Protein AF-A0A969N8W1-F1 (afdb_monomer)

Solvent-accessible surface area (backbone atoms only — not comparable to full-atom values): 10330 Å² total; per-residue (Å²): 102,73,72,53,52,55,49,48,54,51,52,49,52,57,48,51,51,51,50,54,51,52,25,49,54,48,42,40,61,77,66,66,54,75,95,69,57,68,66,59,51,62,75,38,42,70,62,53,44,57,53,50,72,72,50,62,84,93,51,41,67,53,55,43,29,53,51,48,17,65,75,68,73,48,68,60,38,60,60,56,54,70,47,82,83,42,50,51,57,54,52,50,52,50,49,53,54,42,64,70,42,75,55,50,73,51,74,47,78,54,68,59,46,76,75,49,62,77,52,89,42,73,57,91,45,34,35,32,46,75,36,54,33,63,53,61,75,76,48,91,80,85,87,51,77,42,59,48,68,81,61,64,66,59,52,54,51,52,52,53,51,51,51,52,53,51,51,61,66,44,50,63,61,67,70,74,110

Structure (mmCIF, N/CA/C/O backbone):
data_AF-A0A969N8W1-F1
#
_entry.id   AF-A0A969N8W1-F1
#
loop_
_atom_site.group_PDB
_atom_site.id
_atom_site.type_symbol
_atom_site.label_atom_id
_atom_site.label_alt_id
_atom_site.label_comp_id
_atom_site.label_asym_id
_atom_site.label_entity_id
_atom_site.label_seq_id
_atom_site.pdbx_PDB_ins_code
_atom_site.Cartn_x
_atom_site.Cartn_y
_atom_site.Cartn_z
_atom_site.occupancy
_atom_site.B_iso_or_equiv
_atom_site.auth_seq_id
_atom_site.auth_comp_id
_atom_site.auth_asym_id
_atom_site.auth_atom_id
_atom_site.pdbx_PDB_model_num
ATOM 1 N N . MET A 1 1 ? -4.214 3.441 -18.216 1.00 47.41 1 MET A N 1
ATOM 2 C CA . MET A 1 1 ? -3.677 4.090 -17.002 1.00 47.41 1 MET A CA 1
ATOM 3 C C . MET A 1 1 ? -4.773 4.473 -16.028 1.00 47.41 1 MET A C 1
ATOM 5 O O . MET A 1 1 ? -4.794 3.833 -14.996 1.00 47.41 1 MET A O 1
ATOM 9 N N . LYS A 1 2 ? -5.748 5.350 -16.347 1.00 48.66 2 LYS A N 1
ATOM 10 C CA . LYS A 1 2 ? -6.899 5.593 -15.437 1.00 48.66 2 LYS A CA 1
ATOM 11 C C . LYS A 1 2 ? -7.584 4.303 -14.967 1.00 48.66 2 LYS A C 1
ATOM 13 O O . LYS A 1 2 ? -7.832 4.141 -13.789 1.00 48.66 2 LYS A O 1
ATOM 18 N N . ASP A 1 3 ? -7.797 3.347 -15.871 1.00 60.81 3 ASP A N 1
ATOM 19 C CA . ASP A 1 3 ? -8.419 2.063 -15.516 1.00 60.81 3 ASP A CA 1
ATOM 20 C C . ASP A 1 3 ? -7.516 1.136 -14.670 1.00 60.81 3 ASP A C 1
ATOM 22 O O . ASP A 1 3 ? -8.023 0.289 -13.948 1.00 60.81 3 ASP A O 1
ATOM 26 N N . VAL A 1 4 ? -6.184 1.290 -14.733 1.00 60.34 4 VAL A N 1
ATOM 27 C CA . VAL A 1 4 ? -5.229 0.500 -13.927 1.00 60.34 4 VAL A CA 1
ATOM 28 C C . VAL A 1 4 ? -5.043 1.135 -12.548 1.00 60.34 4 VAL A C 1
ATOM 30 O O . VAL A 1 4 ? -5.135 0.413 -11.564 1.00 60.34 4 VAL A O 1
ATOM 33 N N . ASN A 1 5 ? -4.909 2.466 -12.467 1.00 65.25 5 ASN A N 1
ATOM 34 C CA . ASN A 1 5 ? -4.918 3.191 -11.191 1.00 65.25 5 ASN A CA 1
ATOM 35 C C . ASN A 1 5 ? -6.215 2.954 -10.430 1.00 65.25 5 ASN A C 1
ATOM 37 O O . ASN A 1 5 ? -6.167 2.574 -9.273 1.00 65.25 5 ASN A O 1
ATOM 41 N N . ASN A 1 6 ? -7.369 3.056 -11.093 1.00 76.94 6 ASN A N 1
ATOM 42 C CA . ASN A 1 6 ? -8.652 2.808 -10.436 1.00 76.94 6 ASN A CA 1
ATOM 43 C C . ASN A 1 6 ? -8.775 1.364 -9.919 1.00 76.94 6 ASN A C 1
ATOM 45 O O . ASN A 1 6 ? -9.428 1.119 -8.908 1.00 76.94 6 ASN A O 1
ATOM 49 N N . LYS A 1 7 ? -8.172 0.390 -10.615 1.00 81.50 7 LYS A N 1
ATOM 50 C CA . LYS A 1 7 ? -8.130 -1.005 -10.154 1.00 81.50 7 LYS A CA 1
ATOM 51 C C . LYS A 1 7 ? -7.194 -1.176 -8.965 1.00 81.50 7 LYS A C 1
ATOM 53 O O . LYS A 1 7 ? -7.550 -1.914 -8.054 1.00 81.50 7 LYS A O 1
ATOM 58 N N . PHE A 1 8 ? -6.041 -0.511 -8.976 1.00 80.94 8 PHE A N 1
ATOM 59 C CA . PHE A 1 8 ? -5.108 -0.520 -7.856 1.00 80.94 8 PHE A CA 1
ATOM 60 C C . PHE A 1 8 ? -5.703 0.159 -6.626 1.00 80.94 8 PHE A C 1
ATOM 62 O O . PHE A 1 8 ? -5.726 -0.460 -5.576 1.00 80.94 8 PHE A O 1
ATOM 69 N N . GLU A 1 9 ? -6.240 1.371 -6.763 1.00 81.62 9 GLU A N 1
ATOM 70 C CA . GLU A 1 9 ? -6.881 2.116 -5.676 1.00 81.62 9 GLU A CA 1
ATOM 71 C C . GLU A 1 9 ? -7.983 1.284 -5.027 1.00 81.62 9 GLU A C 1
ATOM 73 O O . GLU A 1 9 ? -7.984 1.106 -3.814 1.00 81.62 9 GLU A O 1
ATOM 78 N N . LYS A 1 10 ? -8.858 0.683 -5.841 1.00 87.75 10 LYS A N 1
ATOM 79 C CA . LYS A 1 10 ? -9.916 -0.190 -5.335 1.00 87.75 10 LYS A CA 1
ATOM 80 C C . LYS A 1 10 ? -9.366 -1.438 -4.642 1.00 87.75 10 LYS A C 1
ATOM 82 O O . LYS A 1 10 ? -9.812 -1.777 -3.555 1.00 87.75 10 LYS A O 1
ATOM 87 N N . TRP A 1 11 ? -8.411 -2.130 -5.266 1.00 87.81 11 TRP A N 1
ATOM 88 C CA . TRP A 1 11 ? -7.769 -3.296 -4.654 1.00 87.81 11 TRP A CA 1
ATOM 89 C C . TRP A 1 11 ? -7.101 -2.922 -3.327 1.00 87.81 11 TRP A C 1
ATOM 91 O O . TRP A 1 11 ? -7.237 -3.647 -2.349 1.00 87.81 11 TRP A O 1
ATOM 101 N N . PHE A 1 12 ? -6.409 -1.788 -3.275 1.00 85.12 12 PHE A N 1
ATOM 102 C CA . PHE A 1 12 ? -5.711 -1.315 -2.091 1.00 85.12 12 PHE A CA 1
ATOM 103 C C . PHE A 1 12 ? -6.694 -0.948 -0.979 1.00 85.12 12 PHE A C 1
ATOM 105 O O . PHE A 1 12 ? -6.490 -1.370 0.152 1.00 85.12 12 PHE A O 1
ATOM 112 N N . GLU A 1 13 ? -7.789 -0.253 -1.295 1.00 84.75 13 GLU A N 1
ATOM 113 C CA . GLU A 1 13 ? -8.867 0.052 -0.347 1.00 84.75 13 GLU A CA 1
ATOM 114 C C . GLU A 1 13 ? -9.500 -1.229 0.225 1.00 84.75 13 GLU A C 1
ATOM 116 O O . GLU A 1 13 ? -9.642 -1.360 1.442 1.00 84.75 13 GLU A O 1
ATOM 121 N N . ASP A 1 14 ? -9.802 -2.210 -0.634 1.00 88.19 14 ASP A N 1
ATOM 122 C CA . ASP A 1 14 ? -10.362 -3.500 -0.217 1.00 88.19 14 ASP A CA 1
ATOM 123 C C . ASP A 1 14 ? -9.399 -4.259 0.724 1.00 88.19 14 ASP A C 1
ATOM 125 O O . ASP A 1 14 ? -9.830 -4.824 1.732 1.00 88.19 14 ASP A O 1
ATOM 129 N N . ASN A 1 15 ? -8.089 -4.244 0.440 1.00 88.62 15 ASN A N 1
ATOM 130 C CA . ASN A 1 15 ? -7.081 -4.886 1.295 1.00 88.62 15 ASN A CA 1
ATOM 131 C C . ASN A 1 15 ? -6.835 -4.110 2.594 1.00 88.62 15 ASN A C 1
ATOM 133 O O . ASN A 1 15 ? -6.688 -4.728 3.644 1.00 88.62 15 ASN A O 1
ATOM 137 N N . LEU A 1 16 ? -6.821 -2.775 2.552 1.00 86.19 16 LEU A N 1
ATOM 138 C CA . LEU A 1 16 ? -6.701 -1.940 3.747 1.00 86.19 16 LEU A CA 1
ATOM 139 C C . LEU A 1 16 ? -7.835 -2.221 4.729 1.00 86.19 16 LEU A C 1
ATOM 141 O O . LEU A 1 16 ? -7.591 -2.365 5.925 1.00 86.19 16 LEU A O 1
ATOM 145 N N . LYS A 1 17 ? -9.069 -2.324 4.228 1.00 87.94 17 LYS A N 1
ATOM 146 C CA . LYS A 1 17 ? -10.225 -2.678 5.048 1.00 87.94 17 LYS A CA 1
ATOM 147 C C . LYS A 1 17 ? -10.027 -4.024 5.744 1.00 87.94 17 LYS A C 1
ATOM 149 O O . LYS A 1 17 ? -10.275 -4.117 6.944 1.00 87.94 17 LYS A O 1
ATOM 154 N N . GLU A 1 18 ? -9.596 -5.048 5.012 1.00 90.19 18 GLU A N 1
ATOM 155 C CA . GLU A 1 18 ? -9.354 -6.375 5.589 1.00 90.19 18 GLU A CA 1
ATOM 156 C C . GLU A 1 18 ? -8.247 -6.331 6.652 1.00 90.19 18 GLU A C 1
ATOM 158 O O . GLU A 1 18 ? -8.427 -6.850 7.752 1.00 90.19 18 GLU A O 1
ATOM 163 N N . GLU A 1 19 ? -7.141 -5.641 6.375 1.00 89.56 19 GLU A N 1
ATOM 164 C CA . GLU A 1 19 ? -6.007 -5.533 7.297 1.00 89.56 19 GLU A CA 1
ATOM 165 C C . GLU A 1 19 ? -6.379 -4.788 8.593 1.00 89.56 19 GLU A C 1
ATOM 167 O O . GLU A 1 19 ? -5.990 -5.190 9.691 1.00 89.56 19 GLU A O 1
ATOM 172 N N . VAL A 1 20 ? -7.220 -3.750 8.505 1.00 89.06 20 VAL A N 1
ATOM 173 C CA . VAL A 1 20 ? -7.780 -3.071 9.687 1.00 89.06 20 VAL A CA 1
ATOM 174 C C . VAL A 1 20 ? -8.612 -4.036 10.541 1.00 89.06 20 VAL A C 1
ATOM 176 O O . VAL A 1 20 ? -8.523 -4.017 11.766 1.00 89.06 20 VAL A O 1
ATOM 179 N N . ILE A 1 21 ? -9.404 -4.919 9.931 1.00 91.88 21 ILE A N 1
ATOM 180 C CA . ILE A 1 21 ? -10.186 -5.907 10.689 1.00 91.88 21 ILE A CA 1
ATOM 181 C C . ILE A 1 21 ? -9.286 -6.974 11.312 1.00 91.88 21 ILE A C 1
ATOM 183 O O . ILE A 1 21 ? -9.498 -7.338 12.469 1.00 91.88 21 ILE A O 1
ATOM 187 N N . LEU A 1 22 ? -8.267 -7.446 10.593 1.00 92.31 22 LEU A N 1
ATOM 188 C CA . LEU A 1 22 ? -7.307 -8.426 11.106 1.00 92.31 22 LEU A CA 1
ATOM 189 C C . LEU A 1 22 ? -6.494 -7.881 12.285 1.00 92.31 22 LEU A C 1
ATOM 191 O O . LEU A 1 22 ? -6.298 -8.593 13.271 1.00 92.31 22 LEU A O 1
ATOM 195 N N . THR A 1 23 ? -6.060 -6.622 12.216 1.00 91.50 23 THR A N 1
ATOM 196 C CA . THR A 1 23 ? -5.348 -5.963 13.321 1.00 91.50 23 THR A CA 1
ATOM 197 C C . THR A 1 23 ? -6.240 -5.823 14.555 1.00 91.50 23 THR A C 1
ATOM 199 O O . THR A 1 23 ? -5.818 -6.209 15.643 1.00 91.50 23 THR A O 1
ATOM 202 N N . ILE A 1 24 ? -7.505 -5.413 14.394 1.00 91.06 24 ILE A N 1
ATOM 203 C CA . ILE A 1 24 ? -8.482 -5.370 15.498 1.00 91.06 24 ILE A CA 1
ATOM 204 C C . ILE A 1 24 ? -8.755 -6.773 16.065 1.00 91.06 24 ILE A C 1
ATOM 206 O O . ILE A 1 24 ? -8.829 -6.947 17.281 1.00 91.06 24 ILE A O 1
ATOM 210 N N . GLU A 1 25 ? -8.890 -7.795 15.215 1.00 92.44 25 GLU A N 1
ATOM 211 C CA . GLU A 1 25 ? -9.074 -9.188 15.645 1.00 92.44 25 GLU A CA 1
ATOM 212 C C . GLU A 1 25 ? -7.891 -9.666 16.500 1.00 92.44 25 GLU A C 1
ATOM 214 O O . GLU A 1 25 ? -8.079 -10.340 17.518 1.00 92.44 25 GLU A O 1
ATOM 219 N N . LYS A 1 26 ? -6.671 -9.304 16.099 1.00 92.06 26 LYS A N 1
ATOM 220 C CA . LYS A 1 26 ? -5.453 -9.618 16.843 1.00 92.06 26 LYS A CA 1
ATOM 221 C C . LYS A 1 26 ? -5.405 -8.866 18.174 1.00 92.06 26 LYS A C 1
ATOM 223 O O . LYS A 1 26 ? -5.181 -9.496 19.202 1.00 92.06 26 LYS A O 1
ATOM 228 N N . ASP A 1 27 ? -5.748 -7.581 18.186 1.00 91.12 27 ASP A N 1
ATOM 229 C CA . ASP A 1 27 ? -5.836 -6.785 19.412 1.00 91.12 27 ASP A CA 1
ATOM 230 C C . ASP A 1 27 ? -6.878 -7.344 20.405 1.00 91.12 27 ASP A C 1
ATOM 232 O O . ASP A 1 27 ? -6.614 -7.399 21.609 1.00 91.12 27 ASP A O 1
ATOM 236 N N . ILE A 1 28 ? -8.032 -7.829 19.929 1.00 89.88 28 ILE A N 1
ATOM 237 C CA . ILE A 1 28 ? -9.049 -8.519 20.750 1.00 89.88 28 ILE A CA 1
ATOM 238 C C . ILE A 1 28 ? -8.466 -9.777 21.407 1.00 89.88 28 ILE A C 1
ATOM 240 O O . ILE A 1 28 ? -8.673 -9.998 22.606 1.00 89.88 28 ILE A O 1
ATOM 244 N N . LYS A 1 29 ? -7.741 -10.594 20.631 1.00 88.12 29 LYS A N 1
ATOM 245 C CA . LYS A 1 29 ? -7.118 -11.841 21.101 1.00 88.12 29 LYS A CA 1
ATOM 246 C C . LYS A 1 29 ? -6.020 -11.569 22.124 1.00 88.12 29 LYS A C 1
ATOM 248 O O . LYS A 1 29 ? -6.044 -12.158 23.203 1.00 88.12 29 LYS A O 1
ATOM 253 N N . ASP A 1 30 ? -5.109 -10.654 21.815 1.00 88.81 30 ASP A N 1
ATOM 254 C CA . ASP A 1 30 ? -3.940 -10.360 22.647 1.00 88.81 30 ASP A CA 1
ATOM 255 C C . ASP A 1 30 ? -4.338 -9.713 23.985 1.00 88.81 30 ASP A C 1
ATOM 257 O O . ASP A 1 30 ? -3.693 -9.938 25.011 1.00 88.81 30 ASP A O 1
ATOM 261 N N . ASN A 1 31 ? -5.455 -8.978 24.011 1.00 84.62 31 ASN A N 1
ATOM 262 C CA . ASN A 1 31 ? -5.963 -8.309 25.211 1.00 84.62 31 ASN A CA 1
ATOM 263 C C . ASN A 1 31 ? -7.092 -9.071 25.932 1.00 84.62 31 ASN A C 1
ATOM 265 O O . ASN A 1 31 ? -7.655 -8.547 26.894 1.00 84.62 31 ASN A O 1
ATOM 269 N N . ASN A 1 32 ? -7.407 -10.306 25.518 1.00 83.19 32 ASN A N 1
ATOM 270 C CA . ASN A 1 32 ? -8.445 -11.157 26.120 1.00 83.19 32 ASN A CA 1
ATOM 271 C C . ASN A 1 32 ? -9.807 -10.453 26.286 1.00 83.19 32 ASN A C 1
ATOM 273 O O . ASN A 1 32 ? -10.449 -10.562 27.336 1.00 83.19 32 ASN A O 1
ATOM 277 N N . VAL A 1 33 ? -10.248 -9.710 25.270 1.00 82.00 33 VAL A N 1
ATOM 278 C CA . VAL A 1 33 ? -11.560 -9.051 25.297 1.00 82.00 33 VAL A CA 1
ATOM 279 C C . VAL A 1 33 ? -12.672 -10.102 25.320 1.00 82.00 33 VAL A C 1
ATOM 281 O O . VAL A 1 33 ? -12.698 -11.022 24.504 1.00 82.00 33 VAL A O 1
ATOM 284 N N . VAL A 1 34 ? -13.595 -9.975 26.277 1.00 79.25 34 VAL A N 1
ATOM 285 C CA . VAL A 1 34 ? -14.664 -10.957 26.510 1.00 79.25 34 VAL A CA 1
ATOM 286 C C . VAL A 1 34 ? -15.982 -10.456 25.926 1.00 79.25 34 VAL A C 1
ATOM 288 O O . VAL A 1 34 ? -16.303 -9.275 26.017 1.00 79.25 34 VAL A O 1
ATOM 291 N N . GLY A 1 35 ? -16.783 -11.370 25.374 1.00 76.81 35 GLY A N 1
ATOM 292 C CA . GLY A 1 35 ? -18.149 -11.068 24.931 1.00 76.81 35 GLY A CA 1
ATOM 293 C C . GLY A 1 35 ? -18.256 -10.509 23.513 1.00 76.81 35 GLY A C 1
ATOM 294 O O . GLY A 1 35 ? -19.315 -10.008 23.153 1.00 76.81 35 GLY A O 1
ATOM 295 N N . ILE A 1 36 ? -17.189 -10.613 22.717 1.00 81.44 36 ILE A N 1
ATOM 296 C CA . ILE A 1 36 ? -17.171 -10.211 21.308 1.00 81.44 36 ILE A CA 1
ATOM 297 C C . ILE A 1 36 ? -16.862 -11.436 20.455 1.00 81.44 36 ILE A C 1
ATOM 299 O O . ILE A 1 36 ? -15.798 -12.039 20.601 1.00 81.44 36 ILE A O 1
ATOM 303 N N . ASP A 1 37 ? -17.791 -11.811 19.575 1.00 83.94 37 ASP A N 1
ATOM 304 C CA . ASP A 1 37 ? -17.539 -12.826 18.554 1.00 83.94 37 ASP A CA 1
ATOM 305 C C . ASP A 1 37 ? -16.782 -12.189 17.376 1.00 83.94 37 ASP A C 1
ATOM 307 O O . ASP A 1 37 ? -17.159 -11.141 16.849 1.00 83.94 37 ASP A O 1
ATOM 311 N N . ILE A 1 38 ? -15.715 -12.848 16.926 1.00 84.62 38 ILE A N 1
ATOM 312 C CA . ILE A 1 38 ? -14.956 -12.460 15.731 1.00 84.62 38 ILE A CA 1
ATOM 313 C C . ILE A 1 38 ? -15.856 -12.490 14.486 1.00 84.62 38 ILE A C 1
ATOM 315 O O . ILE A 1 38 ? -15.676 -11.687 13.569 1.00 84.62 38 ILE A O 1
ATOM 319 N N . ASN A 1 39 ? -16.852 -13.378 14.442 1.00 87.50 39 ASN A N 1
ATOM 320 C CA . ASN A 1 39 ? -17.812 -13.402 13.340 1.00 87.50 39 ASN A CA 1
ATOM 321 C C . ASN A 1 39 ? -18.667 -12.130 13.309 1.00 87.50 39 ASN A C 1
ATOM 323 O O . ASN A 1 39 ? -18.908 -11.593 12.227 1.00 87.50 39 ASN A O 1
ATOM 327 N N . ASP A 1 40 ? -19.057 -11.607 14.474 1.00 86.81 40 ASP A N 1
ATOM 328 C CA . ASP A 1 40 ? -19.798 -10.347 14.579 1.00 86.81 40 ASP A CA 1
ATOM 329 C C . ASP A 1 40 ? -18.920 -9.152 14.186 1.00 86.81 40 ASP A C 1
ATOM 331 O O . ASP A 1 40 ? -19.399 -8.222 13.530 1.00 86.81 40 ASP A O 1
ATOM 335 N N . LEU A 1 41 ? -17.620 -9.195 14.510 1.00 88.38 41 LEU A N 1
ATOM 336 C CA . LEU A 1 41 ? -16.636 -8.220 14.029 1.00 88.38 41 LEU A CA 1
ATOM 337 C C . LEU A 1 41 ? -16.602 -8.179 12.497 1.00 88.38 41 LEU A C 1
ATOM 339 O O . LEU A 1 41 ? -16.776 -7.118 11.896 1.00 88.38 41 LEU A O 1
ATOM 343 N N . ARG A 1 42 ? -16.443 -9.343 11.861 1.00 89.88 42 ARG A N 1
ATOM 344 C CA . ARG A 1 42 ? -16.376 -9.463 10.397 1.00 89.88 42 ARG A CA 1
ATOM 345 C C . ARG A 1 42 ? -17.696 -9.094 9.722 1.00 89.88 42 ARG A C 1
ATOM 347 O O . ARG A 1 42 ? -17.681 -8.433 8.687 1.00 89.88 42 ARG A O 1
ATOM 354 N N . ALA A 1 43 ? -18.834 -9.445 10.319 1.00 90.31 43 ALA A N 1
ATOM 355 C CA . ALA A 1 43 ? -20.153 -9.060 9.817 1.00 90.31 43 ALA A CA 1
ATOM 356 C C . ALA A 1 43 ? -20.362 -7.534 9.807 1.00 90.31 43 ALA A C 1
ATOM 358 O O . ALA A 1 43 ? -21.105 -7.019 8.973 1.00 90.31 43 ALA A O 1
ATOM 359 N N . ASN A 1 44 ? -19.676 -6.807 10.694 1.00 89.19 44 ASN A N 1
ATOM 360 C CA . ASN A 1 44 ? -19.729 -5.349 10.787 1.00 89.19 44 ASN A CA 1
ATOM 361 C C . ASN A 1 44 ? -18.539 -4.641 10.115 1.00 89.19 44 ASN A C 1
ATOM 363 O O . ASN A 1 44 ? -18.411 -3.423 10.254 1.00 89.19 44 ASN A O 1
ATOM 367 N N . ALA A 1 45 ? -17.696 -5.353 9.357 1.00 88.31 45 ALA A N 1
ATOM 368 C CA . ALA A 1 45 ? -16.455 -4.817 8.792 1.00 88.31 45 ALA A CA 1
ATOM 369 C C . ALA A 1 45 ? -16.646 -3.528 7.971 1.00 88.31 45 ALA A C 1
ATOM 371 O O . ALA A 1 45 ? -15.873 -2.584 8.109 1.00 88.31 45 ALA A O 1
ATOM 372 N N . ASP A 1 46 ? -17.694 -3.452 7.142 1.00 87.94 46 ASP A N 1
ATOM 373 C CA . ASP A 1 46 ? -18.023 -2.245 6.364 1.00 87.94 46 ASP A CA 1
ATOM 374 C C . ASP A 1 46 ? -18.364 -1.040 7.240 1.00 87.94 46 ASP A C 1
ATOM 376 O O . ASP A 1 46 ? -17.929 0.081 6.969 1.00 87.94 46 ASP A O 1
ATOM 380 N N . THR A 1 47 ? -19.160 -1.264 8.283 1.00 87.94 47 THR A N 1
ATOM 381 C CA . THR A 1 47 ? -19.568 -0.218 9.224 1.00 87.94 47 THR A CA 1
ATOM 382 C C . THR A 1 47 ? -18.368 0.273 10.021 1.00 87.94 47 THR A C 1
ATOM 384 O O . THR A 1 47 ? -18.187 1.481 10.162 1.00 87.94 47 THR A O 1
ATOM 387 N N . ILE A 1 48 ? -17.531 -0.655 10.492 1.00 87.56 48 ILE A N 1
ATOM 388 C CA . ILE A 1 48 ? -16.298 -0.363 11.227 1.00 87.56 48 ILE A CA 1
ATOM 389 C C . ILE A 1 48 ? -15.365 0.477 10.354 1.00 87.56 48 ILE A C 1
ATOM 391 O O . ILE A 1 48 ? -14.995 1.578 10.751 1.00 87.56 48 ILE A O 1
ATOM 395 N N . TYR A 1 49 ? -15.054 0.015 9.141 1.00 84.75 49 TYR A N 1
ATOM 396 C CA . TYR A 1 49 ? -14.126 0.706 8.248 1.00 84.75 49 TYR A CA 1
ATOM 397 C C . TYR A 1 49 ? -14.586 2.122 7.901 1.00 84.75 49 TYR A C 1
ATOM 399 O O . TYR A 1 49 ? -13.826 3.067 8.077 1.00 84.75 49 TYR A O 1
ATOM 407 N N . LYS A 1 50 ? -15.854 2.306 7.506 1.00 85.38 50 LYS A N 1
ATOM 408 C CA . LYS A 1 50 ? -16.405 3.644 7.214 1.00 85.38 50 LYS A CA 1
ATOM 409 C C . LYS A 1 50 ? -16.300 4.589 8.401 1.00 85.38 50 LYS A C 1
ATOM 411 O O . LYS A 1 50 ? -16.068 5.785 8.233 1.00 85.38 50 LYS A O 1
ATOM 416 N N . ARG A 1 51 ? -16.508 4.059 9.606 1.00 81.62 51 ARG A N 1
ATOM 417 C CA . ARG A 1 51 ? -16.413 4.841 10.831 1.00 81.62 51 ARG A CA 1
ATOM 418 C C . ARG A 1 51 ? -14.980 5.285 11.063 1.00 81.62 51 ARG A C 1
ATOM 420 O O . ARG A 1 51 ? -14.774 6.470 11.280 1.00 81.62 51 ARG A O 1
ATOM 427 N N . ILE A 1 52 ? -14.021 4.374 10.917 1.00 79.88 52 ILE A N 1
ATOM 428 C CA . ILE A 1 52 ? -12.586 4.639 11.069 1.00 79.88 52 ILE A CA 1
ATOM 429 C C . ILE A 1 52 ? -12.070 5.624 10.014 1.00 79.88 52 ILE A C 1
ATOM 431 O O . ILE A 1 52 ? -11.382 6.579 10.365 1.00 79.88 52 ILE A O 1
ATOM 435 N N . ASP A 1 53 ? -12.443 5.444 8.748 1.00 76.69 53 ASP A N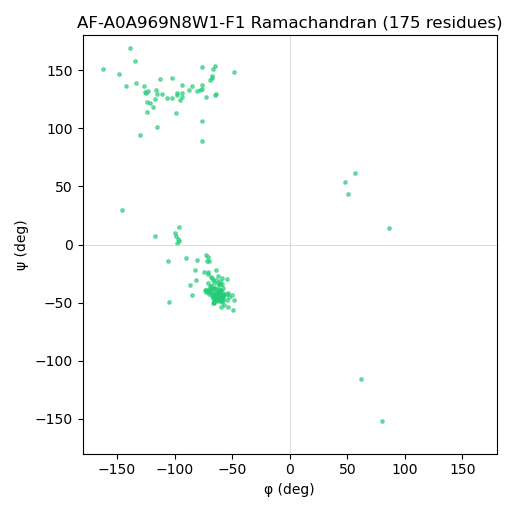 1
ATOM 436 C CA . ASP A 1 53 ? -12.039 6.320 7.641 1.00 76.69 53 ASP A CA 1
ATOM 437 C C . ASP A 1 53 ? -12.513 7.771 7.850 1.00 76.69 53 ASP A C 1
ATOM 439 O O . ASP A 1 53 ? -11.800 8.731 7.559 1.00 76.69 53 ASP A O 1
ATOM 443 N N . SER A 1 54 ? -13.680 7.948 8.480 1.00 71.00 54 SER A N 1
ATOM 444 C CA . SER A 1 54 ? -14.209 9.270 8.833 1.00 71.00 54 SER A CA 1
ATOM 445 C C . SER A 1 54 ? -13.485 9.968 9.999 1.00 71.00 54 SER A C 1
ATOM 447 O O . SER A 1 54 ? -13.741 11.148 10.260 1.00 71.00 54 SER A O 1
ATOM 449 N N . LEU A 1 55 ? -12.586 9.277 10.714 1.00 68.12 55 LEU A N 1
ATOM 450 C CA . LEU A 1 55 ? -11.877 9.821 11.875 1.00 68.12 55 LEU A CA 1
ATOM 451 C C . LEU A 1 55 ? -10.626 10.611 11.469 1.00 68.12 55 LEU A C 1
ATOM 453 O O . LEU A 1 55 ? -9.794 10.183 10.661 1.00 68.12 55 LEU A O 1
ATOM 457 N N . SER A 1 56 ? -10.443 11.768 12.110 1.00 57.66 56 SER A N 1
ATOM 458 C CA . SER A 1 56 ? -9.255 12.600 11.918 1.00 57.66 56 SER A CA 1
ATOM 459 C C . SER A 1 56 ? -8.000 11.944 12.512 1.00 57.66 56 SER A C 1
ATOM 461 O O . SER A 1 56 ? -8.026 11.351 13.591 1.00 57.66 56 SER A O 1
ATOM 463 N N . VAL A 1 57 ? -6.871 12.088 11.807 1.00 57.09 57 VAL A N 1
ATOM 464 C CA . VAL A 1 57 ? -5.577 11.436 12.107 1.00 57.09 57 VAL A CA 1
ATOM 465 C C . VAL A 1 57 ? -5.080 11.700 13.540 1.00 57.09 57 VAL A C 1
ATOM 467 O O . VAL A 1 57 ? -4.447 10.848 14.149 1.00 57.09 57 VAL A O 1
ATOM 470 N N . GLN A 1 58 ? -5.419 12.846 14.140 1.00 52.72 58 GLN A N 1
ATOM 471 C CA . GLN A 1 58 ? -4.814 13.315 15.395 1.00 52.72 58 GLN A CA 1
ATOM 472 C C . GLN A 1 58 ? -5.217 12.528 16.665 1.00 52.72 58 GLN A C 1
ATOM 474 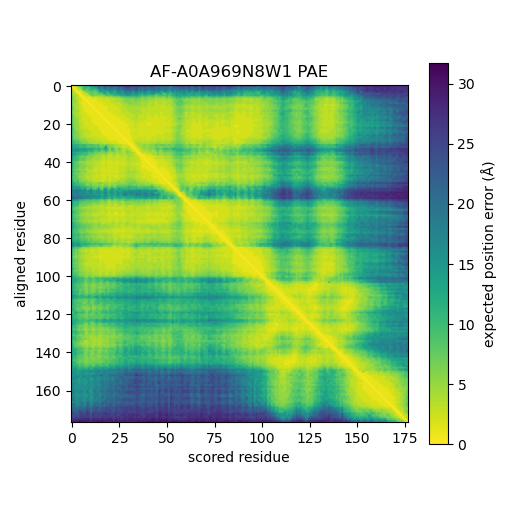O O . GLN A 1 58 ? -4.596 12.737 17.706 1.00 52.72 58 GLN A O 1
ATOM 479 N N . LYS A 1 59 ? -6.230 11.642 16.616 1.00 58.91 59 LYS A N 1
ATOM 480 C CA . LYS A 1 59 ? -6.663 10.789 17.753 1.00 58.91 59 LYS A CA 1
ATOM 481 C C . LYS A 1 59 ? -7.178 9.399 17.332 1.00 58.91 59 LYS A C 1
ATOM 483 O O . LYS A 1 59 ? -8.043 8.841 18.010 1.00 58.91 59 LYS A O 1
ATOM 488 N N . ARG A 1 60 ? -6.680 8.839 16.222 1.00 69.50 60 ARG A N 1
ATOM 489 C CA . ARG A 1 60 ? -7.260 7.631 15.601 1.00 69.50 60 ARG A CA 1
ATOM 490 C C . ARG A 1 60 ? -7.413 6.449 16.548 1.00 69.50 60 ARG A C 1
ATOM 492 O O . ARG A 1 60 ? -8.538 6.004 16.721 1.00 69.50 60 ARG A O 1
ATOM 499 N N . LYS A 1 61 ? -6.357 6.021 17.246 1.00 76.31 61 LYS A N 1
ATOM 500 C CA . LYS A 1 61 ? -6.417 4.864 18.160 1.00 76.31 61 LYS A CA 1
ATOM 501 C C . LYS A 1 61 ? -7.596 4.920 19.137 1.00 76.31 61 LYS A C 1
ATOM 503 O O . LYS A 1 61 ? -8.412 4.005 19.188 1.00 76.31 61 LYS A O 1
ATOM 508 N N . GLN A 1 62 ? -7.699 5.999 19.912 1.00 79.19 62 GLN A N 1
ATOM 509 C CA . GLN A 1 62 ? -8.753 6.114 20.917 1.00 79.19 62 GLN A CA 1
ATOM 510 C C . GLN A 1 62 ? -10.138 6.220 20.268 1.00 79.19 62 GLN A C 1
ATOM 512 O O . GLN A 1 62 ? -11.060 5.528 20.687 1.00 79.19 62 GLN A O 1
ATOM 517 N N . ALA A 1 63 ? -10.262 7.001 19.196 1.00 81.50 63 ALA A N 1
ATOM 518 C CA . ALA A 1 63 ? -11.525 7.165 18.490 1.00 81.50 63 ALA A CA 1
ATOM 519 C C . ALA A 1 63 ? -11.997 5.876 17.779 1.00 81.50 63 ALA A C 1
ATOM 521 O O . ALA A 1 63 ? -13.202 5.643 17.668 1.00 81.50 63 ALA A O 1
ATOM 522 N N . VAL A 1 64 ? -11.074 5.014 17.334 1.00 86.38 64 VAL A N 1
ATOM 523 C CA . VAL A 1 64 ? -11.378 3.691 16.763 1.00 86.38 64 VAL A CA 1
ATOM 524 C C . VAL A 1 64 ? -11.966 2.778 17.836 1.00 86.38 64 VAL A C 1
ATOM 526 O O . VAL A 1 64 ? -13.037 2.208 17.638 1.00 86.38 64 VAL A O 1
ATOM 529 N N . TYR A 1 6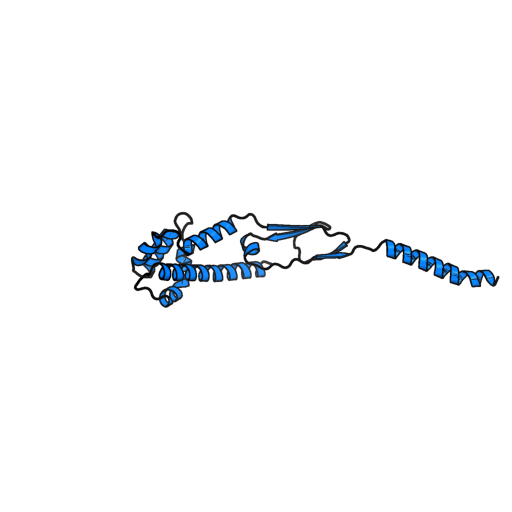5 ? -11.320 2.666 18.997 1.00 88.62 65 TYR A N 1
ATOM 530 C CA . TYR A 1 65 ? -11.813 1.800 20.072 1.00 88.62 65 TYR A CA 1
ATOM 531 C C . TYR A 1 65 ? -13.106 2.318 20.717 1.00 88.62 65 TYR A C 1
ATOM 533 O O . TYR A 1 65 ? -13.998 1.523 21.007 1.00 88.62 65 TYR A O 1
ATOM 541 N N . GLU A 1 66 ? -13.271 3.637 20.851 1.00 87.88 66 GLU A N 1
ATOM 542 C CA . GLU A 1 66 ? -14.551 4.256 21.233 1.00 87.88 66 GLU A CA 1
ATOM 543 C C . GLU A 1 66 ? -15.649 3.927 20.209 1.00 87.88 66 GLU A C 1
ATOM 545 O O . GLU A 1 66 ? -16.765 3.553 20.569 1.00 87.88 66 GLU A O 1
ATOM 550 N N . SER A 1 67 ? -15.310 3.966 18.919 1.00 86.44 67 SER A N 1
ATOM 551 C CA . SER A 1 67 ? -16.235 3.597 17.852 1.00 86.44 67 SER A CA 1
ATOM 552 C C . SER A 1 67 ? -16.675 2.136 17.929 1.00 86.44 67 SER A C 1
ATOM 554 O O . SER A 1 67 ? -17.844 1.845 17.671 1.00 86.44 67 SER A O 1
ATOM 556 N N . LEU A 1 68 ? -15.765 1.230 18.290 1.00 89.81 68 LEU A N 1
ATOM 557 C CA . LEU A 1 68 ? -16.053 -0.190 18.480 1.00 89.81 68 LEU A CA 1
ATOM 558 C C . LEU A 1 68 ? -16.923 -0.432 19.722 1.00 89.81 68 LEU A C 1
ATOM 560 O O . LEU A 1 68 ? -17.885 -1.194 19.646 1.00 89.81 68 LEU A O 1
ATOM 564 N N . ASN A 1 69 ? -16.661 0.264 20.831 1.00 90.88 69 ASN A N 1
ATOM 565 C CA . ASN A 1 69 ? -17.517 0.225 22.022 1.00 90.88 69 ASN A CA 1
ATOM 566 C C . ASN A 1 69 ? -18.975 0.577 21.696 1.00 90.88 69 ASN A C 1
ATOM 568 O O . ASN A 1 69 ? -19.893 -0.103 22.147 1.00 90.88 69 ASN A O 1
ATOM 572 N N . GLU A 1 70 ? -19.197 1.598 20.868 1.00 89.06 70 GLU A N 1
ATOM 573 C CA . GLU A 1 70 ? -20.543 1.994 20.447 1.00 89.06 70 GLU A CA 1
ATOM 574 C C . GLU A 1 70 ? -21.202 0.978 19.498 1.00 89.06 70 GLU A C 1
ATOM 576 O O . GLU A 1 70 ? -22.398 0.721 19.626 1.00 89.06 70 GLU A O 1
ATOM 581 N N . ILE A 1 71 ? -20.446 0.373 18.572 1.00 88.81 71 ILE A N 1
ATOM 582 C CA . ILE A 1 71 ? -20.969 -0.636 17.628 1.00 88.81 71 ILE A CA 1
ATOM 583 C C . ILE A 1 71 ? -21.404 -1.907 18.367 1.00 88.81 71 ILE A C 1
ATOM 585 O O . ILE A 1 71 ? -22.466 -2.457 18.079 1.00 88.81 71 ILE A O 1
ATOM 589 N N . PHE A 1 72 ? -20.599 -2.361 19.329 1.00 89.50 72 PHE A N 1
ATOM 590 C CA . PHE A 1 72 ? -20.840 -3.601 20.071 1.00 89.50 72 PHE A CA 1
ATOM 591 C C . PHE A 1 72 ? -21.555 -3.384 21.410 1.00 89.50 72 PHE A C 1
ATOM 593 O O . PHE A 1 72 ? -21.781 -4.346 22.141 1.00 89.50 72 PHE A O 1
ATOM 600 N N . ASN A 1 73 ? -21.924 -2.139 21.732 1.00 89.19 73 ASN A N 1
ATOM 601 C CA . ASN A 1 73 ? -22.546 -1.745 22.997 1.00 89.19 73 ASN A CA 1
ATOM 602 C C . ASN A 1 73 ? -21.802 -2.315 24.223 1.00 89.19 73 ASN A C 1
ATOM 604 O O . ASN A 1 73 ? -22.372 -3.010 25.068 1.00 89.19 73 ASN A O 1
ATOM 608 N N . THR A 1 74 ? -20.500 -2.046 24.286 1.00 88.88 74 THR A N 1
ATOM 609 C CA . THR A 1 74 ? -19.577 -2.553 25.308 1.00 88.88 74 THR A CA 1
ATOM 610 C C . THR A 1 74 ? -18.616 -1.453 25.760 1.00 88.88 74 THR A C 1
ATOM 612 O O . THR A 1 74 ? -18.547 -0.392 25.151 1.00 88.88 74 THR A O 1
ATOM 615 N N . THR A 1 75 ? -17.874 -1.695 26.837 1.00 89.75 75 THR A N 1
ATOM 616 C CA . THR A 1 75 ? -16.737 -0.861 27.274 1.00 89.75 75 THR A CA 1
ATOM 617 C C . THR A 1 75 ? -15.425 -1.644 27.243 1.00 89.75 75 THR A C 1
ATOM 619 O O . THR A 1 75 ? -14.400 -1.199 27.751 1.00 89.75 75 THR A O 1
ATOM 622 N N . GLU A 1 76 ? -15.447 -2.866 26.713 1.00 88.00 76 GLU A N 1
ATOM 623 C CA . GLU A 1 76 ? -14.300 -3.769 26.758 1.00 88.00 76 GLU A CA 1
ATOM 624 C C . GLU A 1 76 ? -13.132 -3.284 25.885 1.00 88.00 76 GLU A C 1
ATOM 626 O O . GLU A 1 76 ? -11.975 -3.510 26.249 1.00 88.00 76 GLU A O 1
ATOM 631 N N . PHE A 1 77 ? -13.393 -2.533 24.805 1.00 90.12 77 PHE A N 1
ATOM 632 C CA . PHE A 1 77 ? -12.331 -1.956 23.971 1.00 90.12 77 PHE A CA 1
ATOM 633 C C . PHE A 1 77 ? -11.567 -0.820 24.668 1.00 90.12 77 PHE A C 1
ATOM 635 O O . PHE A 1 77 ? -10.454 -0.494 24.253 1.00 90.12 77 PHE A O 1
ATOM 642 N N . ASP A 1 78 ? -12.077 -0.273 25.781 1.00 88.75 78 ASP A N 1
ATOM 643 C CA . ASP A 1 78 ? -11.335 0.703 26.600 1.00 88.75 78 ASP A CA 1
ATOM 644 C C . ASP A 1 78 ? -10.074 0.107 27.233 1.00 88.75 78 ASP A C 1
ATOM 646 O O . ASP A 1 78 ? -9.162 0.835 27.635 1.00 88.75 78 ASP A O 1
ATOM 650 N N . LYS A 1 79 ? -10.024 -1.223 27.364 1.00 86.56 79 LYS A N 1
ATOM 651 C CA . LYS A 1 79 ? -8.831 -1.934 27.831 1.00 86.56 79 LYS A CA 1
ATOM 652 C C . LYS A 1 79 ? -7.731 -1.869 26.774 1.00 86.56 79 LYS A C 1
ATOM 654 O O . LYS A 1 79 ? -6.587 -1.579 27.109 1.00 86.56 79 LYS A O 1
ATOM 659 N N . ILE A 1 80 ? -8.103 -2.056 25.507 1.00 86.94 80 ILE A N 1
ATOM 660 C CA . ILE A 1 80 ? -7.182 -2.020 24.367 1.00 86.94 80 ILE A CA 1
ATOM 661 C C . ILE A 1 80 ? -6.732 -0.585 24.078 1.00 86.94 80 ILE A C 1
ATOM 663 O O . ILE A 1 80 ? -5.553 -0.344 23.826 1.00 86.94 80 ILE A O 1
ATOM 667 N N . SER A 1 81 ? -7.631 0.400 24.184 1.00 85.81 81 SER A N 1
ATOM 668 C CA . SER A 1 81 ? -7.284 1.804 23.918 1.00 85.81 81 SER A CA 1
ATOM 669 C C . SER A 1 81 ? -6.154 2.326 24.815 1.00 85.81 81 SER A C 1
ATOM 671 O O . SER A 1 81 ? -5.367 3.172 24.386 1.00 85.81 81 SER A O 1
ATOM 673 N N . LYS A 1 82 ? -6.032 1.774 26.029 1.00 84.31 82 LYS A N 1
ATOM 674 C CA . LYS A 1 82 ? -4.992 2.093 27.018 1.00 84.31 82 LYS A CA 1
ATOM 675 C C . LYS A 1 82 ? -3.735 1.228 26.908 1.00 84.31 82 LYS A C 1
ATOM 677 O O . LYS A 1 82 ? -2.748 1.549 27.567 1.00 84.31 82 LYS A O 1
ATOM 682 N N . ALA A 1 83 ? -3.760 0.146 26.132 1.00 83.62 83 ALA A N 1
ATOM 683 C CA . ALA A 1 83 ? -2.607 -0.730 25.964 1.00 83.62 83 ALA A CA 1
ATOM 684 C C . ALA A 1 83 ? -1.482 -0.005 25.211 1.00 83.62 83 ALA A C 1
ATOM 686 O O . ALA A 1 83 ? -1.738 0.778 24.294 1.00 83.62 83 ALA A O 1
ATOM 687 N N . GLU A 1 84 ? -0.228 -0.261 25.575 1.00 75.00 84 GLU A N 1
ATOM 688 C CA . GLU A 1 84 ? 0.921 0.243 24.820 1.00 75.00 84 GLU A CA 1
ATOM 689 C C . GLU A 1 84 ? 1.136 -0.616 23.563 1.00 75.00 84 GLU A C 1
ATOM 691 O O . GLU A 1 84 ? 1.158 -1.839 23.657 1.00 75.00 84 GLU A O 1
ATOM 696 N N . ASN A 1 85 ? 1.323 0.022 22.400 1.00 76.75 85 ASN A N 1
ATOM 697 C CA . ASN A 1 85 ? 1.650 -0.625 21.117 1.00 76.75 85 ASN A CA 1
ATOM 698 C C . ASN A 1 85 ? 0.647 -1.697 20.646 1.00 76.75 85 ASN A C 1
ATOM 700 O O . ASN A 1 85 ? 1.013 -2.852 20.442 1.00 76.75 85 ASN A O 1
ATOM 704 N N . THR A 1 86 ? -0.605 -1.297 20.422 1.00 88.56 86 THR A N 1
ATOM 705 C CA . THR A 1 86 ? -1.614 -2.162 19.782 1.00 88.56 86 THR A CA 1
ATOM 706 C C . THR A 1 86 ? -1.232 -2.479 18.336 1.00 88.56 86 THR A C 1
ATOM 708 O O . THR A 1 86 ? -0.568 -1.676 17.677 1.00 88.56 86 THR A O 1
ATOM 711 N N . GLU A 1 87 ? -1.695 -3.603 17.809 1.00 89.69 87 GLU A N 1
ATOM 712 C CA . GLU A 1 87 ? -1.432 -4.037 16.435 1.00 89.69 87 GLU A CA 1
ATOM 713 C C . GLU A 1 87 ? -1.969 -3.037 15.414 1.00 89.69 87 GLU A C 1
ATOM 715 O O . GLU A 1 87 ? -1.253 -2.681 14.476 1.00 89.69 87 GLU A O 1
ATOM 720 N N . LEU A 1 88 ? -3.158 -2.478 15.660 1.00 87.19 88 LEU A N 1
ATOM 721 C CA . LEU A 1 88 ? -3.698 -1.387 14.851 1.00 87.19 88 LEU A CA 1
ATOM 722 C C . LEU A 1 88 ? -2.755 -0.171 14.809 1.00 87.19 88 LEU A C 1
ATOM 724 O O . LEU A 1 88 ? -2.505 0.392 13.750 1.00 87.19 88 LEU A O 1
ATOM 728 N N . GLU A 1 89 ? -2.185 0.213 15.951 1.00 86.50 89 GLU A N 1
ATOM 729 C CA . GLU A 1 89 ? -1.265 1.358 16.049 1.00 86.50 89 GLU A CA 1
ATOM 730 C C . GLU A 1 89 ? 0.059 1.083 15.317 1.00 86.50 89 GLU A C 1
ATOM 732 O O . GLU A 1 89 ? 0.614 1.973 14.673 1.00 86.50 89 GLU A O 1
ATOM 737 N N . ASN A 1 90 ? 0.571 -0.148 15.387 1.00 88.81 90 ASN A N 1
ATOM 738 C CA . ASN A 1 90 ? 1.774 -0.546 14.654 1.00 88.81 90 ASN A CA 1
ATOM 739 C C . ASN A 1 90 ? 1.537 -0.522 13.139 1.00 88.81 90 ASN A C 1
ATOM 741 O O . ASN A 1 90 ? 2.385 -0.033 12.388 1.00 88.81 90 ASN A O 1
ATOM 745 N N . PHE A 1 91 ? 0.374 -1.000 12.698 1.00 87.62 91 PHE A N 1
ATOM 746 C CA . PHE A 1 91 ? -0.038 -0.951 11.302 1.00 87.62 91 PHE A CA 1
ATOM 747 C C . PHE A 1 91 ? -0.216 0.490 10.800 1.00 87.62 91 PHE A C 1
ATOM 749 O O . PHE A 1 91 ? 0.325 0.847 9.753 1.00 87.62 91 PHE A O 1
ATOM 756 N N . GLU A 1 92 ? -0.883 1.353 11.571 1.00 84.69 92 GLU A N 1
ATOM 757 C CA . GLU A 1 92 ? -1.035 2.775 11.239 1.00 84.69 92 GLU A CA 1
ATOM 758 C C . GLU A 1 92 ? 0.322 3.476 11.111 1.00 84.69 92 GLU A C 1
ATOM 760 O O . GLU A 1 92 ? 0.565 4.156 10.116 1.00 84.69 92 GLU A O 1
ATOM 765 N N . LYS A 1 93 ? 1.247 3.254 12.054 1.00 86.56 93 LYS A N 1
ATOM 766 C CA . LYS A 1 93 ? 2.612 3.808 11.982 1.00 86.56 93 LYS A CA 1
ATOM 767 C C . LYS A 1 93 ? 3.364 3.337 10.739 1.00 86.56 93 LYS A C 1
ATOM 769 O O . LYS A 1 93 ? 4.096 4.120 10.136 1.00 86.56 93 LYS A O 1
ATOM 774 N N . MET A 1 94 ? 3.201 2.073 10.347 1.00 86.50 94 MET A N 1
ATOM 775 C CA . MET A 1 94 ? 3.782 1.549 9.111 1.00 86.50 94 MET A CA 1
ATOM 776 C C . MET A 1 94 ? 3.206 2.267 7.882 1.00 86.50 94 MET A C 1
ATOM 778 O O . MET A 1 94 ? 3.972 2.690 7.016 1.00 86.50 94 MET A O 1
ATOM 782 N N . LEU A 1 95 ? 1.883 2.444 7.809 1.00 84.81 95 LEU A N 1
ATOM 783 C CA . LEU A 1 95 ? 1.242 3.174 6.713 1.00 84.81 95 LEU A CA 1
ATOM 784 C C . LEU A 1 95 ? 1.682 4.638 6.666 1.00 84.81 95 LEU A C 1
ATOM 786 O O . LEU A 1 95 ? 2.034 5.131 5.597 1.00 84.81 95 LEU A O 1
ATOM 790 N N . GLU A 1 96 ? 1.720 5.322 7.809 1.00 84.75 96 GLU A N 1
ATOM 791 C CA . GLU A 1 96 ? 2.224 6.693 7.906 1.00 84.75 96 GLU A CA 1
ATOM 792 C C . GLU A 1 96 ? 3.671 6.785 7.425 1.00 84.75 96 GLU A C 1
ATOM 794 O O . GLU A 1 96 ? 4.003 7.683 6.653 1.00 84.75 96 GLU A O 1
ATOM 799 N N . PHE A 1 97 ? 4.525 5.835 7.819 1.00 85.94 97 PHE A N 1
ATOM 800 C CA . PHE A 1 97 ? 5.907 5.777 7.357 1.00 85.94 97 PHE A CA 1
ATOM 801 C C . PHE A 1 97 ? 6.002 5.633 5.834 1.00 85.94 97 PHE A C 1
ATOM 803 O O . PHE A 1 97 ? 6.822 6.321 5.224 1.00 85.94 97 PHE A O 1
ATOM 810 N N . ILE A 1 98 ? 5.176 4.774 5.224 1.00 84.50 98 ILE A N 1
ATOM 811 C CA . ILE A 1 98 ? 5.131 4.566 3.768 1.00 84.50 98 ILE A CA 1
ATOM 812 C C . ILE A 1 98 ? 4.635 5.832 3.062 1.00 84.50 98 ILE A C 1
ATOM 814 O O . ILE A 1 98 ? 5.280 6.298 2.127 1.00 84.50 98 ILE A O 1
ATOM 818 N N . ILE A 1 99 ? 3.529 6.421 3.524 1.00 81.75 99 ILE A N 1
ATOM 819 C CA . ILE A 1 99 ? 2.920 7.622 2.925 1.00 81.75 99 ILE A CA 1
ATOM 820 C C . ILE A 1 99 ? 3.835 8.844 3.070 1.00 81.75 99 ILE A C 1
ATOM 822 O O . ILE A 1 99 ? 3.865 9.701 2.189 1.00 81.75 99 ILE A O 1
ATOM 826 N N . ALA A 1 100 ? 4.602 8.928 4.160 1.00 83.44 100 ALA A N 1
ATOM 827 C CA . ALA A 1 100 ? 5.565 10.000 4.384 1.00 83.44 100 ALA A CA 1
ATOM 828 C C . ALA A 1 100 ? 6.803 9.910 3.476 1.00 83.44 100 ALA A C 1
ATOM 830 O O . ALA A 1 100 ? 7.559 10.882 3.393 1.00 83.44 100 ALA A O 1
ATOM 831 N N . GLN A 1 101 ? 7.042 8.777 2.803 1.00 82.19 101 GLN A N 1
ATOM 832 C CA . GLN A 1 101 ? 8.131 8.692 1.836 1.00 82.19 101 GLN A CA 1
ATOM 833 C C . GLN A 1 101 ? 7.833 9.574 0.625 1.00 82.19 101 GLN A C 1
ATOM 835 O O . GLN A 1 101 ? 6.706 9.694 0.159 1.00 82.19 101 GLN A O 1
ATOM 840 N N . THR A 1 102 ? 8.874 10.171 0.059 1.00 77.38 102 THR A N 1
ATOM 841 C CA . THR A 1 102 ? 8.771 10.789 -1.263 1.00 77.38 102 THR A CA 1
ATOM 842 C C . THR A 1 102 ? 8.784 9.693 -2.326 1.00 77.38 102 THR A C 1
ATOM 844 O O . THR A 1 102 ? 9.591 8.769 -2.217 1.00 77.38 102 THR A O 1
ATOM 847 N N . GLY A 1 103 ? 7.926 9.802 -3.345 1.00 76.75 103 GLY A N 1
ATOM 848 C CA . GLY A 1 103 ? 7.810 8.811 -4.420 1.00 76.75 103 GLY A CA 1
ATOM 849 C C . GLY A 1 103 ? 9.156 8.409 -5.036 1.00 76.75 103 GLY A C 1
ATOM 850 O O . GLY A 1 103 ? 10.106 9.197 -5.095 1.00 76.75 103 GLY A O 1
ATOM 851 N N . PHE A 1 104 ? 9.250 7.164 -5.494 1.00 82.38 104 PHE A N 1
ATOM 852 C CA . PHE A 1 104 ? 10.490 6.607 -6.023 1.00 82.38 104 PHE A CA 1
ATOM 853 C C . PHE A 1 104 ? 10.625 6.909 -7.516 1.00 82.38 104 PHE A C 1
ATOM 855 O O . PHE A 1 104 ? 9.694 6.698 -8.291 1.00 82.38 104 PHE A O 1
ATOM 862 N N . LYS A 1 105 ? 11.804 7.374 -7.945 1.00 87.94 105 LYS A N 1
ATOM 863 C CA . LYS A 1 105 ? 12.100 7.607 -9.362 1.00 87.94 105 LYS A CA 1
ATOM 864 C C . LYS A 1 105 ? 13.339 6.842 -9.800 1.00 87.94 105 LYS A C 1
ATOM 866 O O . LYS A 1 105 ? 14.456 7.177 -9.408 1.00 87.94 105 LYS A O 1
ATOM 871 N N . TYR A 1 106 ? 13.147 5.877 -10.691 1.00 87.88 106 TYR A N 1
ATOM 872 C CA . TYR A 1 106 ? 14.231 5.153 -11.340 1.00 87.88 106 TYR A CA 1
ATOM 873 C C . TYR A 1 106 ? 14.571 5.807 -12.676 1.00 87.88 106 TYR A C 1
ATOM 875 O O . TYR A 1 106 ? 13.689 6.013 -13.505 1.00 87.88 106 TYR A O 1
ATOM 883 N N . ASN A 1 107 ? 15.844 6.137 -12.894 1.00 92.56 107 ASN A N 1
ATOM 884 C CA . ASN A 1 107 ? 16.330 6.687 -14.157 1.00 92.56 107 ASN A CA 1
ATOM 885 C C . ASN A 1 107 ? 17.307 5.706 -14.798 1.00 92.56 107 ASN A C 1
ATOM 887 O O . ASN A 1 107 ? 18.275 5.300 -14.158 1.00 92.56 107 ASN A O 1
ATOM 891 N N . LEU A 1 108 ? 17.096 5.388 -16.071 1.00 93.31 108 LEU A N 1
ATOM 892 C CA . LEU A 1 108 ? 17.969 4.522 -16.852 1.00 93.31 108 LEU A CA 1
ATOM 893 C C . LEU A 1 108 ? 18.429 5.247 -18.113 1.00 93.31 108 LEU A C 1
ATOM 895 O O . LEU A 1 108 ? 17.617 5.666 -18.932 1.00 93.31 108 LEU A O 1
ATOM 899 N N . GLN A 1 109 ? 19.740 5.374 -18.284 1.00 94.12 109 GLN A N 1
ATOM 900 C CA . GLN A 1 109 ? 20.336 5.907 -19.504 1.00 94.12 109 GLN A CA 1
ATOM 901 C C . GLN A 1 109 ? 20.804 4.743 -20.375 1.00 94.12 109 GLN A C 1
ATOM 903 O O . GLN A 1 109 ? 21.751 4.045 -20.013 1.00 94.12 109 GLN A O 1
ATOM 908 N N . MET A 1 110 ? 20.172 4.553 -21.532 1.00 93.31 110 MET A N 1
ATOM 909 C CA . MET A 1 110 ? 20.543 3.479 -22.451 1.00 93.31 110 MET A CA 1
ATOM 910 C C . MET A 1 110 ? 21.545 3.973 -23.506 1.00 93.31 110 MET A C 1
ATOM 912 O O . MET A 1 110 ? 21.389 5.065 -24.059 1.00 93.31 110 MET A O 1
ATOM 916 N N . PRO A 1 111 ? 22.588 3.195 -23.827 1.00 90.44 111 PRO A N 1
ATOM 917 C CA . PRO A 1 111 ? 23.444 3.478 -24.970 1.00 90.44 111 PRO A CA 1
ATOM 918 C C . PRO A 1 111 ? 22.756 3.081 -26.286 1.00 90.44 111 PRO A C 1
ATOM 920 O O . PRO A 1 111 ? 21.963 2.140 -26.337 1.00 90.44 111 PRO A O 1
ATOM 923 N N . GLY A 1 112 ? 23.120 3.756 -27.377 1.00 88.81 112 GLY A N 1
ATOM 924 C CA . GLY A 1 112 ? 22.618 3.438 -28.717 1.00 88.81 112 GLY A CA 1
ATOM 925 C C . GLY A 1 112 ? 21.225 3.997 -29.000 1.00 88.81 112 GLY A C 1
ATOM 926 O O . GLY A 1 112 ? 20.859 5.045 -28.482 1.00 88.81 112 GLY A O 1
ATOM 927 N N . LEU A 1 113 ? 20.475 3.331 -29.874 1.00 90.06 113 LEU A N 1
ATOM 928 C CA . LEU A 1 113 ? 19.107 3.702 -30.227 1.00 90.06 113 LEU A CA 1
ATOM 929 C C . LEU A 1 113 ? 18.128 2.902 -29.367 1.00 90.06 113 LEU A C 1
ATOM 931 O O . LEU A 1 1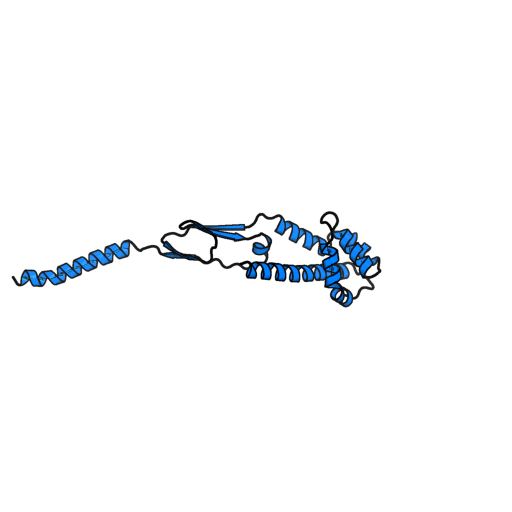13 ? 18.176 1.672 -29.377 1.00 90.06 113 LEU A O 1
ATOM 935 N N . LEU A 1 114 ? 17.243 3.585 -28.649 1.00 92.94 114 LEU A N 1
ATOM 936 C CA . LEU A 1 114 ? 16.147 2.944 -27.928 1.00 92.94 114 LEU A CA 1
ATOM 937 C C . LEU A 1 114 ? 15.184 2.262 -28.920 1.00 92.94 114 LEU A C 1
ATOM 939 O O . LEU A 1 114 ? 14.768 2.884 -29.896 1.00 92.94 114 LEU A O 1
ATOM 943 N N . LEU A 1 115 ? 14.856 0.991 -28.680 1.00 91.81 115 LEU A N 1
ATOM 944 C CA . LEU A 1 115 ? 13.960 0.188 -29.517 1.00 91.81 115 LEU A CA 1
ATOM 945 C C . LEU A 1 115 ? 12.580 0.006 -28.885 1.00 91.81 115 LEU A C 1
ATOM 947 O O . LEU A 1 115 ? 11.573 0.206 -29.557 1.00 91.81 115 LEU A O 1
ATOM 951 N N . ASP A 1 116 ? 12.547 -0.392 -27.614 1.00 92.94 116 ASP A N 1
ATOM 952 C CA . ASP A 1 116 ? 11.320 -0.715 -26.886 1.00 92.94 116 ASP A CA 1
ATOM 953 C C . ASP A 1 116 ? 11.480 -0.370 -25.404 1.00 92.94 116 ASP A C 1
ATOM 955 O O . ASP A 1 116 ? 12.573 -0.477 -24.841 1.00 92.94 116 ASP A O 1
ATOM 959 N N . THR A 1 117 ? 10.399 0.052 -24.757 1.00 93.38 117 THR A N 1
ATOM 960 C CA . THR A 1 117 ? 10.373 0.271 -23.310 1.00 93.38 117 THR A CA 1
ATOM 961 C C . THR A 1 117 ? 8.945 0.328 -22.784 1.00 93.38 117 THR A C 1
ATOM 963 O O . THR A 1 117 ? 8.033 0.764 -23.480 1.00 93.38 117 THR A O 1
ATOM 966 N N . ASN A 1 118 ? 8.768 -0.062 -21.522 1.00 91.81 118 ASN A N 1
ATOM 967 C CA . ASN A 1 118 ? 7.543 0.196 -20.767 1.00 91.81 118 ASN A CA 1
ATOM 968 C C . ASN A 1 118 ? 7.631 1.459 -19.884 1.00 91.81 118 ASN A C 1
ATOM 970 O O . ASN A 1 118 ? 6.828 1.617 -18.970 1.00 91.81 118 ASN A O 1
ATOM 974 N N . SER A 1 119 ? 8.622 2.331 -20.107 1.00 90.62 119 SER A N 1
ATOM 975 C CA . SER A 1 119 ? 8.737 3.632 -19.436 1.00 90.62 119 SER A CA 1
ATOM 976 C C . SER A 1 119 ? 7.754 4.643 -20.016 1.00 90.62 119 SER A C 1
ATOM 978 O O . SER A 1 119 ? 7.669 4.818 -21.230 1.00 90.62 119 SER A O 1
ATOM 980 N N . GLU A 1 120 ? 7.052 5.360 -19.139 1.00 85.06 120 GLU A N 1
ATOM 981 C CA . GLU A 1 120 ? 6.143 6.442 -19.534 1.00 85.06 120 GLU A CA 1
ATOM 982 C C . GLU A 1 120 ? 6.876 7.768 -19.790 1.00 85.06 120 GLU A C 1
ATOM 984 O O . GLU A 1 120 ? 6.376 8.642 -20.498 1.00 85.06 120 GLU A O 1
ATOM 989 N N . ILE A 1 121 ? 8.077 7.932 -19.227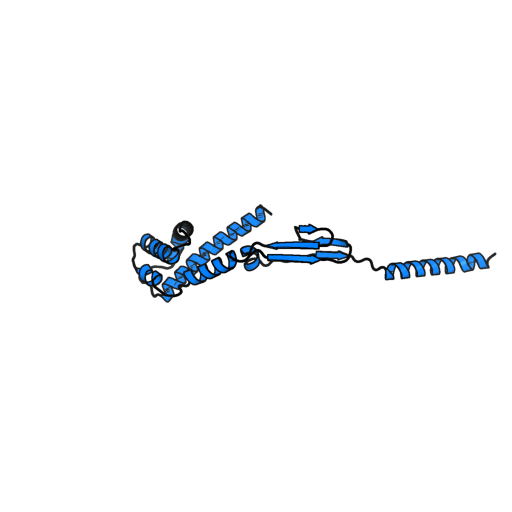 1.00 89.06 121 ILE A N 1
ATOM 990 C CA . ILE A 1 121 ? 8.846 9.175 -19.283 1.00 89.06 121 ILE A CA 1
ATOM 991 C C . ILE A 1 121 ? 10.129 8.927 -20.074 1.00 89.06 121 ILE A C 1
ATOM 993 O O . ILE A 1 121 ? 11.119 8.420 -19.549 1.00 89.06 121 ILE A O 1
ATOM 997 N N . ILE A 1 122 ? 10.129 9.352 -21.336 1.00 92.19 122 ILE A N 1
ATOM 998 C CA . ILE A 1 122 ? 11.255 9.170 -22.256 1.00 92.19 122 ILE A CA 1
ATOM 999 C C . ILE A 1 122 ? 11.806 10.540 -22.661 1.00 92.19 122 ILE A C 1
ATOM 1001 O O . ILE A 1 122 ? 11.078 11.396 -23.167 1.00 92.19 122 ILE A O 1
ATOM 1005 N N . LYS A 1 123 ? 13.110 10.757 -22.456 1.00 90.19 123 LYS A N 1
ATOM 1006 C CA . LYS A 1 123 ? 13.839 11.954 -22.906 1.00 90.19 123 LYS A CA 1
ATOM 1007 C C . LYS A 1 123 ? 15.103 11.543 -23.653 1.00 90.19 123 LYS A C 1
ATOM 1009 O O . LYS A 1 123 ? 16.153 11.307 -23.059 1.00 90.19 123 LYS A O 1
ATOM 1014 N N . GLY A 1 124 ? 15.000 11.460 -24.978 1.00 87.56 124 GLY A N 1
ATOM 1015 C CA . GLY A 1 124 ? 16.072 10.929 -25.819 1.00 87.56 124 GLY A CA 1
ATOM 1016 C C . GLY A 1 124 ? 16.348 9.467 -25.470 1.00 87.56 124 GLY A C 1
ATOM 1017 O O . GLY A 1 124 ? 15.469 8.626 -25.609 1.00 87.56 124 GLY A O 1
ATOM 1018 N N . ASN A 1 125 ? 17.553 9.190 -24.973 1.00 87.69 125 ASN A N 1
ATOM 1019 C CA . ASN A 1 125 ? 17.974 7.857 -24.527 1.00 87.69 125 ASN A CA 1
ATOM 1020 C C . ASN A 1 125 ? 17.851 7.642 -23.007 1.00 87.69 125 ASN A C 1
ATOM 1022 O O . ASN A 1 125 ? 18.293 6.615 -22.486 1.00 87.69 125 ASN A O 1
ATOM 1026 N N . GLN A 1 126 ? 17.305 8.627 -22.294 1.00 92.12 126 GLN A N 1
ATOM 1027 C CA . GLN A 1 126 ? 17.004 8.521 -20.876 1.00 92.12 126 GLN A CA 1
ATOM 1028 C C . GLN A 1 126 ? 15.558 8.065 -20.689 1.00 92.12 126 GLN A C 1
ATOM 1030 O O . GLN A 1 126 ? 14.634 8.648 -21.259 1.00 92.12 126 GLN A O 1
ATOM 1035 N N . LEU A 1 127 ? 15.383 7.054 -19.854 1.00 94.25 127 LEU A N 1
ATOM 1036 C CA . LEU A 1 127 ? 14.111 6.488 -19.436 1.00 94.25 127 LEU A CA 1
ATOM 1037 C C . LEU A 1 127 ? 13.912 6.789 -17.958 1.00 94.25 127 LEU A C 1
ATOM 1039 O O . LEU A 1 127 ? 14.870 6.730 -17.181 1.00 94.25 127 LEU A O 1
ATOM 1043 N N . SER A 1 128 ? 12.680 7.077 -17.560 1.00 93.06 128 SER A N 1
ATOM 1044 C CA . SER A 1 128 ? 12.329 7.201 -16.153 1.00 93.06 128 SER A CA 1
ATOM 1045 C C . SER A 1 128 ? 11.053 6.437 -15.828 1.00 93.06 128 SER A C 1
ATOM 1047 O O . SER A 1 128 ? 10.071 6.500 -16.566 1.00 93.06 128 SER A O 1
ATOM 1049 N N . TRP A 1 129 ? 11.049 5.770 -14.684 1.00 91.62 129 TRP A N 1
ATOM 1050 C CA . TRP A 1 129 ? 9.840 5.252 -14.056 1.00 91.62 129 TRP A CA 1
ATOM 1051 C C . TRP A 1 129 ? 9.662 5.964 -12.726 1.00 91.62 129 TRP A C 1
ATOM 1053 O O . TRP A 1 129 ? 10.632 6.153 -11.990 1.00 91.62 129 TRP A O 1
ATOM 1063 N N . GLN A 1 130 ? 8.446 6.424 -12.468 1.00 88.50 130 GLN A N 1
ATOM 1064 C CA . GLN A 1 130 ? 8.086 7.140 -11.257 1.00 88.50 130 GLN A CA 1
ATOM 1065 C C . GLN A 1 130 ? 6.936 6.392 -10.599 1.00 88.50 130 GLN A C 1
ATOM 1067 O O . GLN A 1 130 ? 5.973 6.053 -11.277 1.00 88.50 130 GLN A O 1
ATOM 1072 N N . PHE A 1 131 ? 7.067 6.161 -9.301 1.00 84.31 131 PHE A N 1
ATOM 1073 C CA . PHE A 1 131 ? 6.103 5.430 -8.497 1.00 84.31 131 PHE A CA 1
ATOM 1074 C C . PHE A 1 131 ? 5.704 6.272 -7.304 1.00 84.31 131 PHE A C 1
ATOM 1076 O O . PHE A 1 131 ? 6.563 6.867 -6.640 1.00 84.31 131 PHE A O 1
ATOM 1083 N N . GLU A 1 132 ? 4.409 6.287 -7.018 1.00 85.19 132 GLU A N 1
ATOM 1084 C CA . GLU A 1 132 ? 3.938 6.774 -5.731 1.00 85.19 132 GLU A CA 1
ATOM 1085 C C . GLU A 1 132 ? 4.414 5.823 -4.616 1.00 85.19 132 GLU A C 1
ATOM 1087 O O . GLU A 1 132 ? 4.613 4.629 -4.866 1.00 85.19 132 GLU A O 1
ATOM 1092 N N . PRO A 1 133 ? 4.627 6.312 -3.382 1.00 83.81 133 PRO A N 1
ATOM 1093 C CA . PRO A 1 133 ? 5.174 5.500 -2.295 1.00 83.81 133 PRO A CA 1
ATOM 1094 C C . PRO A 1 133 ? 4.408 4.198 -2.059 1.00 83.81 133 PRO A C 1
ATOM 1096 O O . PRO A 1 133 ? 5.007 3.136 -1.949 1.00 83.81 133 PRO A O 1
ATOM 1099 N N . ILE A 1 134 ? 3.078 4.262 -2.045 1.00 82.81 134 ILE A N 1
ATOM 1100 C CA . ILE A 1 134 ? 2.232 3.089 -1.805 1.00 82.81 134 ILE A CA 1
ATOM 1101 C C . ILE A 1 134 ? 2.425 2.055 -2.925 1.00 82.81 134 ILE A C 1
ATOM 1103 O O . ILE A 1 134 ? 2.635 0.875 -2.656 1.00 82.81 134 ILE A O 1
ATOM 1107 N N . GLU A 1 135 ? 2.430 2.489 -4.184 1.00 82.25 135 GLU A N 1
ATOM 1108 C CA . GLU A 1 135 ? 2.640 1.595 -5.327 1.00 82.25 135 GLU A CA 1
ATOM 1109 C C . GLU A 1 135 ? 4.017 0.923 -5.267 1.00 82.25 135 GLU A C 1
ATOM 1111 O O . GLU A 1 135 ? 4.125 -0.282 -5.479 1.00 82.25 135 GLU A O 1
ATOM 1116 N N . ALA A 1 136 ? 5.060 1.678 -4.908 1.00 81.31 136 ALA A N 1
ATOM 1117 C CA . ALA A 1 136 ? 6.427 1.169 -4.823 1.00 81.31 136 ALA A CA 1
ATOM 1118 C C . ALA A 1 136 ? 6.616 0.086 -3.745 1.00 81.31 136 ALA A C 1
ATOM 1120 O O . ALA A 1 136 ? 7.476 -0.780 -3.899 1.00 81.31 136 ALA A O 1
ATOM 1121 N N . PHE A 1 137 ? 5.850 0.142 -2.651 1.00 81.50 137 PHE A N 1
ATOM 1122 C CA . PHE A 1 137 ? 5.950 -0.824 -1.553 1.00 81.50 137 PHE A CA 1
ATOM 1123 C C . PHE A 1 137 ? 5.089 -2.075 -1.767 1.00 81.50 137 PHE A C 1
ATOM 1125 O O . PHE A 1 137 ? 5.497 -3.160 -1.357 1.00 81.50 137 PHE A O 1
ATOM 1132 N N . PHE A 1 138 ? 3.912 -1.939 -2.386 1.00 80.50 138 PHE A N 1
ATOM 1133 C CA . PHE A 1 138 ? 2.925 -3.024 -2.461 1.00 80.50 138 PHE A CA 1
ATOM 1134 C C . PHE A 1 138 ? 2.823 -3.702 -3.831 1.00 80.50 138 PHE A C 1
ATOM 1136 O O . PHE A 1 138 ? 2.238 -4.782 -3.923 1.00 80.50 138 PHE A O 1
ATOM 1143 N N . ILE A 1 139 ? 3.375 -3.109 -4.893 1.00 80.81 139 ILE A N 1
ATOM 1144 C CA . ILE A 1 139 ? 3.289 -3.659 -6.248 1.00 80.81 139 ILE A CA 1
ATOM 1145 C C . ILE A 1 139 ? 4.656 -4.148 -6.709 1.00 80.81 139 ILE A C 1
ATOM 1147 O O . ILE A 1 139 ? 5.643 -3.415 -6.722 1.00 80.81 139 ILE A O 1
ATOM 1151 N N . GLU A 1 140 ? 4.696 -5.384 -7.197 1.00 80.50 140 GLU A N 1
ATOM 1152 C CA . GLU A 1 140 ? 5.855 -5.877 -7.925 1.00 80.50 140 GLU A CA 1
ATOM 1153 C C . GLU A 1 140 ? 5.866 -5.284 -9.344 1.00 80.50 140 GLU A C 1
ATOM 1155 O O . GLU A 1 140 ? 5.063 -5.642 -10.209 1.00 80.50 140 GLU A O 1
ATOM 1160 N N . THR A 1 141 ? 6.770 -4.335 -9.592 1.00 77.56 141 THR A N 1
ATOM 1161 C CA . THR A 1 141 ? 6.886 -3.654 -10.890 1.00 77.56 141 THR A CA 1
ATOM 1162 C C . THR A 1 141 ? 8.057 -4.206 -11.701 1.00 77.56 141 THR A C 1
ATOM 1164 O O . THR A 1 141 ? 9.201 -4.195 -11.243 1.00 77.56 141 THR A O 1
ATOM 1167 N N . SER A 1 142 ? 7.797 -4.636 -12.939 1.00 85.38 142 SER A N 1
ATOM 1168 C CA . SER A 1 142 ? 8.842 -5.044 -13.885 1.00 85.38 142 SER A 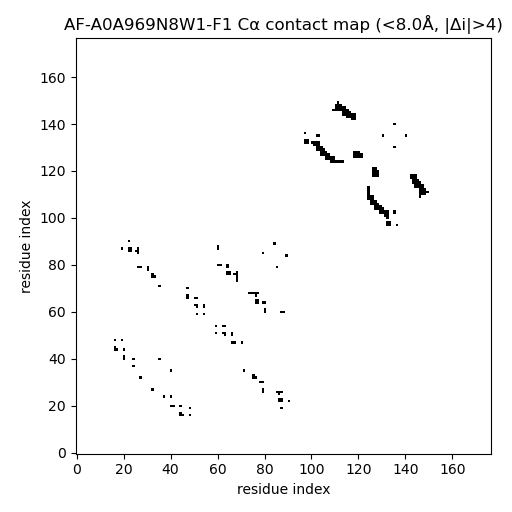CA 1
ATOM 1169 C C . SER A 1 142 ? 9.182 -3.908 -14.847 1.00 85.38 142 SER A C 1
ATOM 1171 O O . SER A 1 142 ? 8.303 -3.347 -15.502 1.00 85.38 142 SER A O 1
ATOM 1173 N N . HIS A 1 143 ? 10.469 -3.590 -14.966 1.00 88.50 143 HIS A N 1
ATOM 1174 C CA . HIS A 1 143 ? 10.981 -2.528 -15.829 1.00 88.50 143 HIS A CA 1
ATOM 1175 C C . HIS A 1 143 ? 11.679 -3.131 -17.044 1.00 88.50 143 HIS A C 1
ATOM 1177 O O . HIS A 1 143 ? 12.601 -3.934 -16.896 1.00 88.50 143 HIS A O 1
ATOM 1183 N N . LYS A 1 144 ? 11.268 -2.728 -18.249 1.00 92.75 144 LYS A N 1
ATOM 1184 C CA . LYS A 1 144 ? 11.841 -3.220 -19.504 1.00 92.75 144 LYS A CA 1
ATOM 1185 C C . LYS A 1 144 ? 12.316 -2.058 -20.368 1.00 92.75 144 LYS A C 1
ATOM 1187 O O . LYS A 1 144 ? 11.579 -1.107 -20.631 1.00 92.75 144 LYS A O 1
ATOM 1192 N N . ALA A 1 145 ? 13.544 -2.178 -20.858 1.00 93.69 145 ALA A N 1
ATOM 1193 C CA . ALA A 1 145 ? 14.117 -1.306 -21.869 1.00 93.69 145 ALA A CA 1
ATOM 1194 C C . ALA A 1 145 ? 14.991 -2.124 -22.817 1.00 93.69 145 ALA A C 1
ATOM 1196 O O . ALA A 1 145 ? 15.784 -2.955 -22.378 1.00 93.69 145 ALA A O 1
ATOM 1197 N N . GLU A 1 146 ? 14.870 -1.863 -24.109 1.00 94.19 146 GLU A N 1
ATOM 1198 C CA . GLU A 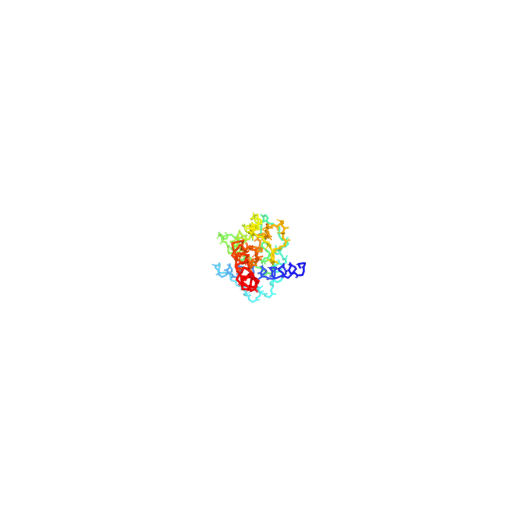1 146 ? 15.667 -2.487 -25.153 1.00 94.19 146 GLU A CA 1
ATOM 1199 C C . GLU A 1 146 ? 16.333 -1.395 -25.986 1.00 94.19 146 GLU A C 1
ATOM 1201 O O . GLU A 1 146 ? 15.679 -0.449 -26.428 1.00 94.19 146 GLU A O 1
ATOM 1206 N N . SER A 1 147 ? 17.643 -1.512 -26.206 1.00 93.75 147 SER A N 1
ATOM 1207 C CA . SER A 1 147 ? 18.382 -0.604 -27.079 1.00 93.75 147 SER A CA 1
ATOM 1208 C C . SER A 1 147 ? 19.311 -1.359 -28.021 1.00 93.75 147 SER A C 1
ATOM 1210 O O . SER A 1 147 ? 19.703 -2.502 -27.782 1.00 93.75 147 SER A O 1
ATOM 1212 N N . ARG A 1 148 ? 19.669 -0.702 -29.125 1.00 91.94 148 ARG A N 1
ATOM 1213 C CA . ARG A 1 148 ? 20.582 -1.223 -30.138 1.00 91.94 148 ARG A CA 1
ATOM 1214 C C . ARG A 1 148 ? 21.780 -0.308 -30.300 1.00 91.94 148 ARG A C 1
ATOM 1216 O O . ARG A 1 148 ? 21.645 0.848 -30.696 1.00 91.94 148 ARG A O 1
ATOM 1223 N N . ILE A 1 149 ? 22.966 -0.868 -30.092 1.00 92.31 149 ILE A N 1
ATOM 1224 C CA . ILE A 1 149 ? 24.232 -0.248 -30.485 1.00 92.31 149 ILE A CA 1
ATOM 1225 C C . ILE A 1 149 ? 24.663 -0.855 -31.818 1.00 92.31 149 ILE A C 1
ATOM 1227 O O . ILE A 1 149 ? 24.696 -2.075 -31.980 1.00 92.31 149 ILE A O 1
ATOM 1231 N N . ILE A 1 150 ? 25.004 -0.002 -32.780 1.00 86.44 150 ILE A N 1
ATOM 1232 C CA . ILE A 1 150 ? 25.567 -0.453 -34.052 1.00 86.44 150 ILE A CA 1
ATOM 1233 C C . ILE A 1 150 ? 26.999 -0.930 -33.806 1.00 86.44 150 ILE A C 1
ATOM 1235 O O . ILE A 1 150 ? 27.829 -0.188 -33.278 1.00 86.44 150 ILE A O 1
ATOM 1239 N N . ASN A 1 151 ? 27.309 -2.155 -34.230 1.00 87.75 151 ASN A N 1
ATOM 1240 C CA . ASN A 1 151 ? 28.673 -2.665 -34.195 1.00 87.75 151 ASN A CA 1
ATOM 1241 C C . ASN A 1 151 ? 29.488 -2.052 -35.346 1.00 87.75 151 ASN A C 1
ATOM 1243 O O . ASN A 1 151 ? 29.554 -2.594 -36.450 1.00 87.75 151 ASN A O 1
ATOM 1247 N N . VAL A 1 152 ? 30.100 -0.897 -35.079 1.00 88.62 152 VAL A N 1
ATOM 1248 C CA . VAL A 1 152 ? 30.892 -0.144 -36.064 1.00 88.62 152 VAL A CA 1
ATOM 1249 C C . VAL A 1 152 ? 32.055 -0.982 -36.609 1.00 88.62 152 VAL A C 1
ATOM 1251 O O . VAL A 1 152 ? 32.382 -0.888 -37.788 1.00 88.62 152 VAL A O 1
ATOM 1254 N N . TRP A 1 153 ? 32.652 -1.860 -35.798 1.00 90.69 153 TRP A N 1
ATOM 1255 C CA . TRP A 1 153 ? 33.749 -2.717 -36.252 1.00 90.69 153 TRP A CA 1
ATOM 1256 C C . TRP A 1 153 ? 33.292 -3.781 -37.256 1.00 90.69 153 TRP A C 1
ATOM 1258 O O . TRP A 1 153 ? 33.961 -4.005 -38.264 1.00 90.69 153 TRP A O 1
ATOM 1268 N N . ALA A 1 154 ? 32.111 -4.371 -37.045 1.00 90.69 154 ALA A N 1
ATOM 1269 C CA . ALA A 1 154 ? 31.514 -5.290 -38.014 1.00 90.69 154 ALA A CA 1
ATOM 1270 C C . ALA A 1 154 ? 31.239 -4.599 -39.362 1.00 90.69 154 ALA A C 1
ATOM 1272 O O . ALA A 1 154 ? 31.434 -5.208 -40.415 1.00 90.69 154 ALA A O 1
ATOM 1273 N N . PHE A 1 155 ? 30.865 -3.314 -39.339 1.00 91.81 155 PHE A N 1
ATOM 1274 C CA . PHE A 1 155 ? 30.707 -2.520 -40.557 1.00 91.81 155 PHE A CA 1
ATOM 1275 C C . PHE A 1 155 ? 32.034 -2.398 -41.323 1.00 91.81 155 PHE A C 1
ATOM 1277 O O . PHE A 1 155 ? 32.081 -2.722 -42.510 1.00 91.81 155 PHE A O 1
ATOM 1284 N N . TRP A 1 156 ? 33.132 -2.050 -40.642 1.00 94.81 156 TRP A N 1
ATOM 1285 C CA . TRP A 1 156 ? 34.463 -1.976 -41.260 1.00 94.81 156 TRP A CA 1
ATOM 1286 C C . TRP A 1 156 ? 34.923 -3.310 -41.855 1.00 94.81 156 TRP A C 1
ATOM 1288 O O . TRP A 1 156 ? 35.377 -3.341 -42.999 1.00 94.81 156 TRP A O 1
ATOM 1298 N N . ILE A 1 157 ? 34.760 -4.418 -41.126 1.00 95.88 157 ILE A N 1
ATOM 1299 C CA . ILE A 1 157 ? 35.121 -5.753 -41.629 1.00 95.88 157 ILE A CA 1
ATOM 1300 C C . ILE A 1 157 ? 34.310 -6.106 -42.868 1.00 95.88 157 ILE A C 1
ATOM 1302 O O . ILE A 1 157 ? 34.881 -6.559 -43.859 1.00 95.88 157 ILE A O 1
ATOM 1306 N N . SER A 1 158 ? 32.993 -5.892 -42.826 1.00 95.12 158 SER A N 1
ATOM 1307 C CA . SER A 1 158 ? 32.119 -6.203 -43.958 1.00 95.12 158 SER A CA 1
ATOM 1308 C C . SER A 1 158 ? 32.496 -5.393 -45.202 1.00 95.12 158 SER A C 1
ATOM 1310 O O . SER A 1 158 ? 32.553 -5.949 -46.298 1.00 95.12 158 SER A O 1
ATOM 1312 N N . GLY A 1 159 ? 32.858 -4.116 -45.029 1.00 95.44 159 GLY A N 1
ATOM 1313 C CA . GLY A 1 159 ? 33.336 -3.259 -46.111 1.00 95.44 159 GLY A CA 1
ATOM 1314 C C . GLY A 1 159 ? 34.662 -3.742 -46.703 1.00 95.44 159 GLY A C 1
ATOM 1315 O O . GLY A 1 159 ? 34.783 -3.870 -47.919 1.00 95.44 159 GLY A O 1
ATOM 1316 N N . ILE A 1 160 ? 35.640 -4.076 -45.857 1.00 96.56 160 ILE A N 1
ATOM 1317 C CA . ILE A 1 160 ? 36.941 -4.606 -46.295 1.00 96.56 160 ILE A CA 1
ATOM 1318 C C . ILE A 1 160 ? 36.766 -5.937 -47.041 1.00 96.56 160 ILE A C 1
ATOM 1320 O O . ILE A 1 160 ? 37.358 -6.140 -48.103 1.00 96.56 160 ILE A O 1
ATOM 1324 N N . PHE A 1 161 ? 35.929 -6.832 -46.515 1.00 97.06 161 PHE A N 1
ATOM 1325 C CA . PHE A 1 161 ? 35.627 -8.113 -47.146 1.00 97.06 161 PHE A CA 1
ATOM 1326 C C . PHE A 1 161 ? 34.987 -7.927 -48.528 1.00 97.06 161 PHE A C 1
ATOM 1328 O O . PHE A 1 161 ? 35.422 -8.553 -49.493 1.00 97.06 161 PHE A O 1
ATOM 1335 N N . LEU A 1 162 ? 34.018 -7.014 -48.653 1.00 96.94 162 LEU A N 1
ATOM 1336 C CA . LEU A 1 162 ? 33.382 -6.687 -49.930 1.00 96.94 162 LEU A CA 1
ATOM 1337 C C . LEU A 1 162 ? 34.410 -6.201 -50.967 1.00 96.94 162 LEU A C 1
ATOM 1339 O O . LEU A 1 162 ? 34.408 -6.669 -52.105 1.00 96.94 162 LEU A O 1
ATOM 1343 N N . VAL A 1 163 ? 35.322 -5.307 -50.570 1.00 96.56 163 VAL A N 1
ATOM 1344 C CA . VAL A 1 163 ? 36.391 -4.806 -51.450 1.00 96.56 163 VAL A CA 1
ATOM 1345 C C . VAL A 1 163 ? 37.321 -5.939 -51.893 1.00 96.56 163 VAL A C 1
ATOM 1347 O O . VAL A 1 163 ? 37.643 -6.025 -53.078 1.00 96.56 163 VAL A O 1
ATOM 1350 N N . MET A 1 164 ? 37.711 -6.845 -50.990 1.00 95.69 164 MET A N 1
ATOM 1351 C CA . MET A 1 164 ? 38.526 -8.014 -51.348 1.00 95.69 164 MET A CA 1
ATOM 1352 C C . MET A 1 164 ? 37.830 -8.919 -52.369 1.00 95.69 164 MET A C 1
ATOM 1354 O O . MET A 1 164 ? 38.466 -9.347 -53.332 1.00 95.69 164 MET A O 1
ATOM 1358 N N . VAL A 1 165 ? 36.529 -9.175 -52.195 1.00 95.88 165 VAL A N 1
ATOM 1359 C CA . VAL A 1 165 ? 35.734 -9.969 -53.146 1.00 95.88 165 VAL A CA 1
ATOM 1360 C C . VAL A 1 165 ? 35.694 -9.295 -54.519 1.00 95.88 165 VAL A C 1
ATOM 1362 O O . VAL A 1 165 ? 35.914 -9.959 -55.531 1.00 95.88 165 VAL A O 1
ATOM 1365 N N . ILE A 1 166 ? 35.482 -7.976 -54.571 1.00 95.38 166 ILE A N 1
ATOM 1366 C CA . ILE A 1 166 ? 35.477 -7.213 -55.828 1.00 95.38 166 ILE A CA 1
ATOM 1367 C C . ILE A 1 166 ? 36.842 -7.297 -56.522 1.00 95.38 166 ILE A C 1
ATOM 1369 O O . ILE A 1 166 ? 36.901 -7.594 -57.714 1.00 95.38 166 ILE A O 1
ATOM 1373 N N . ILE A 1 167 ? 37.943 -7.091 -55.790 1.00 94.31 167 ILE A N 1
ATOM 1374 C CA . ILE A 1 167 ? 39.300 -7.211 -56.343 1.00 94.31 167 ILE A CA 1
ATOM 1375 C C . ILE A 1 167 ? 39.516 -8.622 -56.893 1.00 94.31 167 ILE A C 1
ATOM 1377 O O . ILE A 1 167 ? 39.926 -8.770 -58.042 1.00 94.31 167 ILE A O 1
ATOM 1381 N N . PHE A 1 168 ? 39.192 -9.658 -56.117 1.00 93.06 168 PHE A N 1
ATOM 1382 C CA . PHE A 1 168 ? 39.360 -11.050 -56.530 1.00 93.06 168 PHE A CA 1
ATOM 1383 C C . PHE A 1 168 ? 38.591 -11.387 -57.814 1.00 93.06 168 PHE A C 1
ATOM 1385 O O . PHE A 1 168 ? 39.140 -12.047 -58.694 1.00 93.06 168 PHE A O 1
ATOM 1392 N N . LEU A 1 169 ? 37.355 -10.898 -57.955 1.00 92.19 169 LEU A N 1
ATOM 1393 C CA . LEU A 1 169 ? 36.540 -11.102 -59.156 1.00 92.19 169 LEU A CA 1
ATOM 1394 C C . LEU A 1 169 ? 37.050 -10.315 -60.371 1.00 92.19 169 LEU A C 1
ATOM 1396 O O . LEU A 1 169 ? 36.944 -10.794 -61.500 1.00 92.19 169 LEU A O 1
ATOM 1400 N N . LEU A 1 170 ? 37.624 -9.128 -60.163 1.00 90.62 170 LEU A N 1
ATOM 1401 C CA . LEU A 1 170 ? 38.144 -8.288 -61.243 1.00 90.62 170 LEU A CA 1
ATOM 1402 C C . LEU A 1 170 ? 39.545 -8.708 -61.719 1.00 90.62 170 LEU A C 1
ATOM 1404 O O . LEU A 1 170 ? 39.845 -8.577 -62.905 1.00 90.62 170 LEU A O 1
ATOM 1408 N N . LEU A 1 171 ? 40.392 -9.264 -60.846 1.00 84.19 171 LEU A N 1
ATOM 1409 C CA . LEU A 1 171 ? 41.731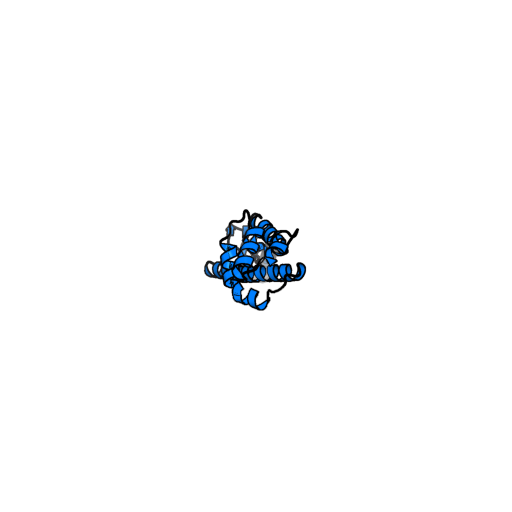 -9.765 -61.192 1.00 84.19 171 LEU A CA 1
ATOM 1410 C C . LEU A 1 171 ? 41.774 -10.679 -62.440 1.00 84.19 171 LEU A C 1
ATOM 1412 O O . LEU A 1 171 ? 42.621 -10.446 -63.305 1.00 84.19 171 LEU A O 1
ATOM 1416 N N . PRO A 1 172 ? 40.906 -11.700 -62.601 1.00 77.44 172 PRO A N 1
ATOM 1417 C CA . PRO A 1 172 ? 40.899 -12.541 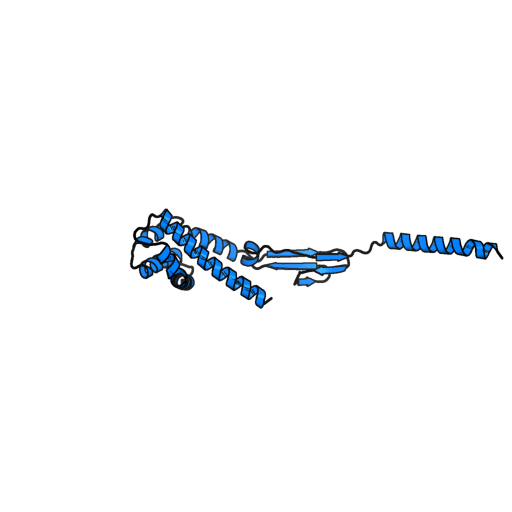-63.799 1.00 77.44 172 PRO A CA 1
ATOM 1418 C C . PRO A 1 172 ? 40.382 -11.819 -65.051 1.00 77.44 172 PRO A C 1
ATOM 1420 O O . PRO A 1 172 ? 40.763 -12.196 -66.157 1.00 77.44 172 PRO A O 1
ATOM 1423 N N . VAL A 1 173 ? 39.551 -10.782 -64.902 1.00 75.12 173 VAL A N 1
ATOM 1424 C CA . VAL A 1 173 ? 39.062 -9.962 -66.025 1.00 75.12 173 VAL A CA 1
ATOM 1425 C C . VAL A 1 173 ? 40.182 -9.070 -66.562 1.00 75.12 173 VAL A C 1
ATOM 1427 O O . VAL A 1 173 ? 40.361 -8.976 -67.773 1.00 75.12 173 VAL A O 1
ATOM 1430 N N . PHE A 1 174 ? 40.988 -8.480 -65.676 1.00 67.25 174 PHE A N 1
ATOM 1431 C CA . PHE A 1 174 ? 42.156 -7.683 -66.063 1.00 67.25 174 PHE A CA 1
ATOM 1432 C C . PHE A 1 174 ? 43.344 -8.526 -66.547 1.00 67.25 174 PHE A C 1
ATOM 1434 O O . PHE A 1 174 ? 44.151 -8.022 -67.315 1.00 67.25 174 PHE A O 1
ATOM 1441 N N . ARG A 1 175 ? 43.445 -9.803 -66.149 1.00 63.75 175 ARG A N 1
ATOM 1442 C CA . ARG A 1 175 ? 44.467 -10.747 -66.652 1.00 63.75 175 ARG A CA 1
ATOM 1443 C C . ARG A 1 175 ? 44.150 -11.368 -68.020 1.00 63.75 175 ARG A C 1
ATOM 1445 O O . ARG A 1 175 ? 45.022 -12.015 -68.588 1.00 63.75 175 ARG A O 1
ATOM 1452 N N . LYS A 1 176 ? 42.912 -11.248 -68.514 1.00 58.12 176 LYS A N 1
ATOM 1453 C CA . LYS A 1 176 ? 42.466 -11.789 -69.816 1.00 58.12 176 LYS A CA 1
ATOM 1454 C C . LYS A 1 176 ? 42.458 -10.754 -70.955 1.00 58.12 176 LYS A C 1
ATOM 1456 O O . LYS A 1 176 ? 42.058 -11.102 -72.064 1.00 58.12 176 LYS A O 1
ATOM 1461 N N . LYS A 1 177 ? 42.873 -9.516 -70.687 1.00 48.00 177 LYS A N 1
ATOM 1462 C CA . LYS A 1 177 ? 43.278 -8.529 -71.698 1.00 48.00 177 LYS A CA 1
ATOM 1463 C C . LYS A 1 177 ? 44.796 -8.479 -71.756 1.00 48.00 177 LYS A C 1
ATOM 1465 O O . LYS A 1 177 ? 45.300 -8.204 -72.862 1.00 48.00 177 LYS A O 1
#

Mean predicted aligned error: 10.01 Å

Sequence (177 aa):
MKDVNNKFEKWFEDNLKEEVILTIEKDIKDNNVVGIDINDLRANADTIYKRIDSLSVQKRKQAVYESLNEIFNTTEFDKISKAENTELENFEKMLEFIIAQTGFKYNLQMPGLLLDTNSEIIKGNQLSWQFEPIEAFFIETSHKAESRIINVWAFWISGIFLVMVIIFLLLPVFRKK

Radius of gyration: 31.88 Å; Cα contacts (8 Å, |Δi|>4): 147; chains: 1; bounding box: 67×27×100 Å

Secondary structure (DSSP, 8-state):
-HHHHHHHHHHHHHHHHHHHHHHHHHHHHHTT--S--HHHHHHTHHHHHHHHHTS-GGGHHHHHHHHHHHHHT-STHHHHHTSSS-HHHHHHHHHHHHHTSPPEEEEEE-SSEEEEE--SEEETTEEEEEE-HHHHHHS-----EEEE---HHHHHHHHHHHHHHHHHHHHHHHTT-

Foldseek 3Di:
DVVVVVVVVVVVLVVVLVQLLVLVVVLCVVLVQPDDDSVVSVVCSVVLSVQLVPDDPPQRLLSSLVSVCVVSVHCSSVSSSPDPDRSSVVVVVVVVVLQPDDKDKDKDQDPAAWDDWPAPDDDGRIGMDIGRSVCVVPPDDDTDTDHDDDPVVVVVVVVVVVVVVVCVVCVVVVVVD

pLDDT: mean 85.03, std 9.6, range [47.41, 97.06]